Protein AF-A0AAV0AW57-F1 (afdb_monomer)

Sequence (238 aa):
MIKTDATNSTKARRDAIANVDVKVASGDPDYDGMPREKVREDFLRRIQHYESHYKTIDDKQLSYCKFVNVGYEVTINRINNYLSSRVAFYLMNLYVTPRLIFFTRRGLEYAKALPALIANSISDAPLTVWTSTLKRTIQMAGDLPYPKLTWKSLDKLDAGVCDGMTYEEIKEHYPEDYAQRDDDKFNYRYRGGESYRDVVVRLEPVIMELERQENILIVCHQVKEKRKRRSTLRPETV

Solvent-accessible surface area (backbone atoms only — not comparable to full-atom values): 14266 Å² total; per-residue (Å²): 123,78,36,68,71,87,86,42,74,69,57,50,55,53,55,53,54,59,51,45,57,52,43,62,74,68,64,44,77,94,51,65,96,54,58,68,69,60,48,48,53,52,53,52,50,52,50,53,57,49,59,78,72,62,75,80,91,76,64,82,88,48,69,48,76,47,48,32,57,77,55,78,42,71,50,78,34,71,70,84,49,71,67,56,46,52,53,53,53,52,63,76,38,60,59,88,68,92,64,54,78,45,81,42,66,59,40,61,69,42,51,69,49,36,62,60,53,42,60,74,75,39,71,97,64,74,53,39,35,37,22,16,72,49,66,72,32,46,63,43,53,59,85,50,99,52,57,76,48,75,34,71,63,52,43,73,86,42,40,34,82,53,54,94,59,53,73,69,56,39,42,70,77,36,47,66,62,45,49,50,36,71,74,38,54,52,74,36,58,34,63,89,40,39,21,52,54,53,51,54,62,53,30,48,65,54,54,53,48,62,34,65,50,68,33,36,39,39,40,51,72,74,80,84,77,81,70,78,76,77,79,81,75,72,81,82,87,128

Organism: Phakopsora pachyrhizi (NCBI:txid170000)

Radius of gyration: 25.21 Å; Cα contacts (8 Å, |Δi|>4): 238; chains: 1; bounding box: 51×45×71 Å

Structure (mmCIF, N/CA/C/O backbone):
data_AF-A0AAV0AW57-F1
#
_entry.id   AF-A0AAV0AW57-F1
#
loop_
_atom_site.group_PDB
_atom_site.id
_atom_site.type_symbol
_atom_site.label_atom_id
_atom_site.label_alt_id
_atom_site.label_comp_id
_atom_site.label_asym_id
_atom_site.label_entity_id
_atom_site.label_seq_id
_atom_site.pdbx_PDB_ins_code
_atom_site.Cartn_x
_atom_site.Cartn_y
_atom_site.Cartn_z
_atom_site.occupancy
_atom_site.B_iso_or_equiv
_atom_site.auth_seq_id
_atom_site.auth_comp_id
_atom_site.auth_asym_id
_atom_site.auth_atom_id
_atom_site.pdbx_PDB_model_num
ATOM 1 N N . MET A 1 1 ? -13.243 -1.631 13.806 1.00 35.09 1 MET A N 1
ATOM 2 C CA . MET A 1 1 ? -14.197 -1.044 14.773 1.00 35.09 1 MET A CA 1
ATOM 3 C C . MET A 1 1 ? -13.544 -1.111 16.143 1.00 35.09 1 MET A C 1
ATOM 5 O O . MET A 1 1 ? -13.231 -2.205 16.594 1.00 35.09 1 MET A O 1
ATOM 9 N N . ILE A 1 2 ? -13.198 0.041 16.714 1.00 25.42 2 ILE A N 1
ATOM 10 C CA . ILE A 1 2 ? -12.389 0.158 17.933 1.00 25.42 2 ILE A CA 1
ATOM 11 C C . ILE A 1 2 ? -13.253 -0.252 19.131 1.00 25.42 2 ILE A C 1
ATOM 13 O O . ILE A 1 2 ? -14.273 0.380 19.385 1.00 25.42 2 ILE A O 1
ATOM 17 N N . LYS A 1 3 ? -12.865 -1.307 19.852 1.00 39.75 3 LYS A N 1
ATOM 18 C CA . LYS A 1 3 ? -13.356 -1.569 21.209 1.00 39.75 3 LYS A CA 1
ATOM 19 C C . LYS A 1 3 ? -12.336 -1.067 22.211 1.00 39.75 3 LYS A C 1
ATOM 21 O O . LYS A 1 3 ? -11.195 -1.507 22.152 1.00 39.75 3 LYS A O 1
ATOM 26 N N . THR A 1 4 ? -12.765 -0.220 23.131 1.00 32.81 4 THR A N 1
ATOM 27 C CA . THR A 1 4 ? -12.172 -0.095 24.461 1.00 32.81 4 THR A CA 1
ATOM 28 C C . THR A 1 4 ? -13.008 -0.932 25.423 1.00 32.81 4 THR A C 1
ATOM 30 O O . THR A 1 4 ? -14.237 -0.892 25.372 1.00 32.81 4 THR A O 1
ATOM 33 N N . ASP A 1 5 ? -12.358 -1.764 26.238 1.00 33.41 5 ASP A N 1
ATOM 34 C CA . ASP A 1 5 ? -13.043 -2.645 27.185 1.00 33.41 5 ASP A CA 1
ATOM 35 C C . ASP A 1 5 ? -13.887 -1.853 28.192 1.00 33.41 5 ASP A C 1
ATOM 37 O O . ASP A 1 5 ? -13.459 -0.843 28.760 1.00 33.41 5 ASP A O 1
ATOM 41 N N . ALA A 1 6 ? -15.095 -2.358 28.442 1.00 36.47 6 ALA A N 1
ATOM 42 C CA . ALA A 1 6 ? -16.113 -1.773 29.314 1.00 36.47 6 ALA A CA 1
ATOM 43 C C . ALA A 1 6 ? -15.743 -1.760 30.816 1.00 36.47 6 ALA A C 1
ATOM 45 O O . ALA A 1 6 ? -16.565 -1.405 31.656 1.00 36.47 6 ALA A O 1
ATOM 46 N N . THR A 1 7 ? -14.512 -2.115 31.181 1.00 36.09 7 THR A N 1
ATOM 47 C CA . THR A 1 7 ? -14.023 -2.137 32.567 1.00 36.09 7 THR A CA 1
ATOM 48 C C . THR A 1 7 ? -13.415 -0.813 33.033 1.00 36.09 7 THR A C 1
ATOM 50 O O . THR A 1 7 ? -13.066 -0.694 34.204 1.00 36.09 7 THR A O 1
ATOM 53 N N . ASN A 1 8 ? -13.332 0.218 32.179 1.00 36.41 8 ASN A N 1
ATOM 54 C CA . ASN A 1 8 ? -12.830 1.535 32.586 1.00 36.41 8 ASN A CA 1
ATOM 55 C C . ASN A 1 8 ? -13.716 2.678 32.053 1.00 36.41 8 ASN A C 1
ATOM 57 O O . ASN A 1 8 ? -13.376 3.379 31.094 1.00 36.41 8 ASN A O 1
ATOM 61 N N . SER A 1 9 ? -14.884 2.857 32.684 1.00 49.31 9 SER A N 1
ATOM 62 C CA . SER A 1 9 ? -15.976 3.749 32.248 1.00 49.31 9 SER A CA 1
ATOM 63 C C . SER A 1 9 ? -15.573 5.210 32.016 1.00 49.31 9 SER A C 1
ATOM 65 O O . SER A 1 9 ? -16.276 5.943 31.325 1.00 49.31 9 SER A O 1
ATOM 67 N N . THR A 1 10 ? -14.454 5.659 32.583 1.00 43.81 10 THR A N 1
ATOM 68 C CA . THR A 1 10 ? -13.984 7.048 32.474 1.00 43.81 10 THR A CA 1
ATOM 69 C C . THR A 1 10 ? -13.038 7.255 31.288 1.00 43.81 10 THR A C 1
ATOM 71 O O . THR A 1 10 ? -13.046 8.325 30.681 1.00 43.81 10 THR A O 1
ATOM 74 N N . LYS A 1 11 ? -12.264 6.228 30.905 1.00 43.81 11 LYS A N 1
ATOM 75 C CA . LYS A 1 11 ? -11.352 6.270 29.748 1.00 43.81 11 LYS A CA 1
ATOM 76 C C . LYS A 1 11 ? -12.121 6.100 28.435 1.00 43.81 11 LYS A C 1
ATOM 78 O O . LYS A 1 11 ? -11.994 6.937 27.551 1.00 43.81 11 LYS A O 1
ATOM 83 N N . ALA A 1 12 ? -13.027 5.122 28.374 1.00 51.88 12 ALA A N 1
ATOM 84 C CA . ALA A 1 12 ? -13.870 4.884 27.200 1.00 51.88 12 ALA A CA 1
ATOM 85 C C . ALA A 1 12 ? -14.758 6.095 26.845 1.00 51.88 12 ALA A C 1
ATOM 87 O O . ALA A 1 12 ? -14.899 6.445 25.676 1.00 51.88 12 ALA A O 1
ATOM 88 N N . ARG A 1 13 ? -15.297 6.800 27.855 1.00 49.12 13 ARG A N 1
ATOM 89 C CA . ARG A 1 13 ? -16.060 8.045 27.647 1.00 49.12 13 ARG A CA 1
ATOM 90 C C . ARG A 1 13 ? -15.195 9.201 27.142 1.00 49.12 13 ARG A C 1
ATOM 92 O O . ARG A 1 13 ? -15.679 9.994 26.344 1.00 49.12 13 ARG A O 1
ATOM 99 N N . ARG A 1 14 ? -13.937 9.304 27.585 1.00 48.66 14 ARG A N 1
ATOM 100 C CA . ARG A 1 14 ? -12.977 10.301 27.081 1.00 48.66 14 ARG A CA 1
ATOM 101 C C . ARG A 1 14 ? -12.614 10.041 25.617 1.00 48.66 14 ARG A C 1
ATOM 103 O O . ARG A 1 14 ? -12.651 10.972 24.820 1.00 48.66 14 ARG A O 1
ATOM 110 N N . ASP A 1 15 ? -12.364 8.785 25.261 1.00 57.81 15 ASP A N 1
ATOM 111 C CA . ASP A 1 15 ? -12.012 8.384 23.893 1.00 57.81 15 ASP A CA 1
ATOM 112 C C . ASP A 1 15 ? -13.202 8.543 22.925 1.00 57.81 15 ASP A C 1
ATOM 114 O O . ASP A 1 15 ? -13.032 8.945 21.774 1.00 57.81 15 ASP A O 1
ATOM 118 N N . ALA A 1 16 ? -14.433 8.317 23.399 1.00 59.41 16 ALA A N 1
ATOM 119 C CA . ALA A 1 16 ? -15.645 8.572 22.620 1.00 59.41 16 ALA A CA 1
ATOM 120 C C . ALA A 1 16 ? -15.811 10.056 22.248 1.00 59.41 16 ALA A C 1
ATOM 122 O O . ALA A 1 16 ? -16.281 10.353 21.153 1.00 59.41 16 ALA A O 1
ATOM 123 N N . ILE A 1 17 ? -15.401 10.981 23.124 1.00 60.50 17 ILE A N 1
ATOM 124 C CA . ILE A 1 17 ? -15.468 12.429 22.868 1.00 60.50 17 ILE A CA 1
ATOM 125 C C . ILE A 1 17 ? -14.460 12.835 21.787 1.00 60.50 17 ILE A C 1
ATOM 127 O O . ILE A 1 17 ? -14.823 13.584 20.887 1.00 60.50 17 ILE A O 1
ATOM 131 N N . ALA A 1 18 ? -13.244 12.281 21.809 1.00 64.00 18 ALA A N 1
ATOM 132 C CA . ALA A 1 18 ? -12.248 12.529 20.763 1.00 64.00 18 ALA A CA 1
ATOM 133 C C . ALA A 1 18 ? -12.726 12.062 19.372 1.00 64.00 18 ALA A C 1
ATOM 135 O O . ALA A 1 18 ? -12.423 12.690 18.359 1.00 64.00 18 ALA A O 1
ATOM 136 N N . ASN A 1 19 ? -13.534 10.998 19.314 1.00 67.75 19 ASN A N 1
ATOM 137 C CA . ASN A 1 19 ? -14.112 10.510 18.060 1.00 67.75 19 ASN A CA 1
ATOM 138 C C . ASN A 1 19 ? -15.206 11.428 17.490 1.00 67.75 19 ASN A C 1
ATOM 140 O O . ASN A 1 19 ? -15.413 11.425 16.276 1.00 67.75 19 ASN A O 1
ATOM 144 N N . VAL A 1 20 ? -15.894 12.211 18.329 1.00 73.19 20 VA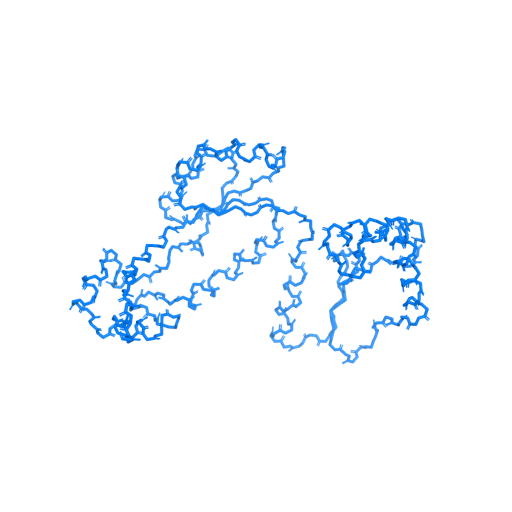L A N 1
ATOM 145 C CA . VAL A 1 20 ? -16.894 13.189 17.865 1.00 73.19 20 VAL A CA 1
ATOM 146 C C . VAL A 1 20 ? -16.221 14.253 17.004 1.00 73.19 20 VAL A C 1
ATOM 148 O O . VAL A 1 20 ? -16.701 14.546 15.911 1.00 73.19 20 VAL A O 1
ATOM 151 N N . ASP A 1 21 ? -15.079 14.777 17.453 1.00 69.12 21 ASP A N 1
ATOM 152 C CA . ASP A 1 21 ? -14.346 15.818 16.730 1.00 69.12 21 ASP A CA 1
ATOM 153 C C . ASP A 1 21 ? -13.839 15.326 15.373 1.00 69.12 21 ASP A C 1
ATOM 155 O O . ASP A 1 21 ? -13.966 16.037 14.376 1.00 69.12 21 ASP A O 1
ATOM 159 N N . VAL A 1 22 ? -13.339 14.087 15.306 1.00 73.44 22 VAL A N 1
ATOM 160 C CA . VAL A 1 22 ? -12.928 13.452 14.041 1.00 73.44 22 VAL A CA 1
ATOM 161 C C . VAL A 1 22 ? -14.109 13.341 13.081 1.00 73.44 22 VAL A C 1
ATOM 163 O O . VAL A 1 22 ? -13.973 13.622 11.893 1.00 73.44 22 VAL A O 1
ATOM 166 N N . LYS A 1 23 ? -15.282 12.959 13.589 1.00 74.00 23 LYS A N 1
ATOM 167 C CA . LYS A 1 23 ? -16.471 12.727 12.769 1.00 74.00 23 LYS A CA 1
ATOM 168 C C . LYS A 1 23 ? -17.064 14.027 12.225 1.00 74.00 23 LYS A C 1
ATOM 170 O O . LYS A 1 23 ? -17.362 14.112 11.036 1.00 74.00 23 LYS A O 1
ATOM 175 N N . VAL A 1 24 ? -17.110 15.074 13.049 1.00 72.25 24 VAL A N 1
ATOM 176 C CA . VAL A 1 24 ? -17.482 16.429 12.611 1.00 72.25 24 VAL A CA 1
ATOM 177 C C . VAL A 1 24 ? -16.476 16.969 11.591 1.00 72.25 24 VAL A C 1
ATOM 179 O O . VAL A 1 24 ? -16.875 17.471 10.545 1.00 72.25 24 VAL A O 1
ATOM 182 N N . ALA A 1 25 ? -15.172 16.825 11.849 1.00 70.38 25 ALA A N 1
ATOM 183 C CA . ALA A 1 25 ? -14.127 17.268 10.923 1.00 70.38 25 ALA A CA 1
ATOM 184 C C . ALA A 1 25 ? -14.128 16.490 9.595 1.00 70.38 25 ALA A C 1
ATOM 186 O O . ALA A 1 25 ? -13.707 17.029 8.575 1.00 70.38 25 ALA A O 1
ATOM 187 N N . SER A 1 26 ? -14.618 15.247 9.593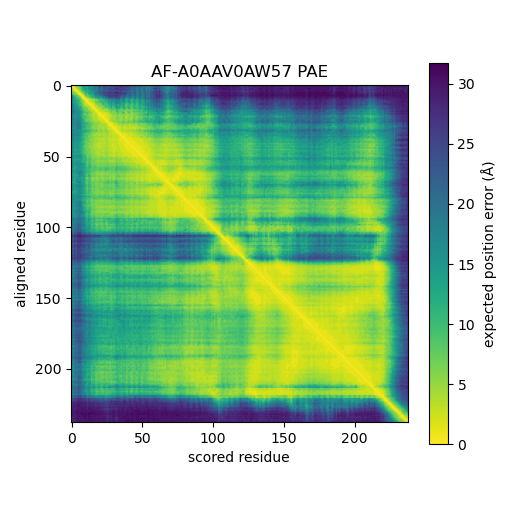 1.00 72.38 26 SER A N 1
ATOM 188 C CA . SER A 1 26 ? -14.738 14.425 8.384 1.00 72.38 26 SER A CA 1
ATOM 189 C C . SER A 1 26 ? -15.875 14.842 7.443 1.00 72.38 26 SER A C 1
ATOM 191 O O . SER A 1 26 ? -15.953 14.310 6.338 1.00 72.38 26 SER A O 1
ATOM 193 N N . GLY A 1 27 ? -16.726 15.794 7.849 1.00 75.69 27 GLY A N 1
ATOM 194 C CA . GLY A 1 27 ? -17.858 16.258 7.043 1.00 75.69 27 GLY A CA 1
ATOM 195 C C . GLY A 1 27 ? -19.010 15.253 6.985 1.00 75.69 27 GLY A C 1
ATOM 196 O O . GLY A 1 27 ? -19.616 15.086 5.930 1.00 75.69 27 GLY A O 1
ATOM 197 N N . ASP A 1 28 ? -19.276 14.551 8.091 1.00 81.44 28 ASP A N 1
ATOM 198 C CA . ASP A 1 28 ? -20.367 13.574 8.183 1.00 81.44 28 ASP A CA 1
ATOM 199 C C . ASP A 1 28 ? -21.731 14.239 7.873 1.00 81.44 28 ASP A C 1
ATOM 201 O O . ASP A 1 28 ? -22.117 15.175 8.587 1.00 81.44 28 ASP A O 1
ATOM 205 N N . PRO A 1 29 ? -22.471 13.772 6.844 1.00 86.00 29 PRO A N 1
ATOM 206 C CA . PRO A 1 29 ? -23.765 14.340 6.465 1.00 86.00 29 PRO A CA 1
ATOM 207 C C . PRO A 1 29 ? -24.809 14.331 7.588 1.00 86.00 29 PRO A C 1
ATOM 209 O O . PRO A 1 29 ? -25.685 15.192 7.600 1.00 86.00 29 PRO A O 1
ATOM 212 N N . ASP A 1 30 ? -24.716 13.398 8.544 1.00 84.25 30 ASP A N 1
ATOM 213 C CA . ASP A 1 30 ? -25.656 13.297 9.670 1.00 84.25 30 ASP A CA 1
ATOM 214 C C . ASP A 1 30 ? -25.603 14.521 10.605 1.00 84.25 30 ASP A C 1
ATOM 216 O O . ASP A 1 30 ? -26.542 14.759 11.369 1.00 84.25 30 ASP A O 1
ATOM 220 N N . TYR A 1 31 ? -24.504 15.281 10.566 1.00 84.06 31 TYR A N 1
ATOM 221 C CA . TYR A 1 31 ? -24.215 16.378 11.491 1.00 84.06 31 TYR A CA 1
ATOM 222 C C . TYR A 1 31 ? -24.043 17.736 10.802 1.00 84.06 31 TYR A C 1
ATOM 224 O O . TYR A 1 31 ? -23.621 18.700 11.450 1.00 84.06 31 TYR A O 1
ATOM 232 N N . ASP A 1 32 ? -24.385 17.839 9.515 1.00 83.44 32 ASP A N 1
ATOM 233 C CA . ASP A 1 32 ? -24.259 19.086 8.764 1.00 83.44 32 ASP A CA 1
ATOM 234 C C . ASP A 1 32 ? -25.113 20.210 9.379 1.00 83.44 32 ASP A C 1
ATOM 236 O O . ASP A 1 32 ? -26.263 20.017 9.784 1.00 83.44 32 ASP A O 1
ATOM 240 N N . GLY A 1 33 ? -24.517 21.394 9.524 1.00 82.62 33 GLY A N 1
ATOM 241 C CA . GLY A 1 33 ? -25.146 22.557 10.160 1.00 82.62 33 GLY A CA 1
ATOM 242 C C . GLY A 1 33 ? -25.485 22.417 11.655 1.00 82.62 33 GLY A C 1
ATOM 243 O O . GLY A 1 33 ? -26.024 23.363 12.238 1.00 82.62 33 GLY A O 1
ATOM 244 N N . MET A 1 34 ? -25.182 21.290 12.314 1.00 85.62 34 MET A N 1
ATOM 245 C CA . MET A 1 34 ? -25.457 21.122 13.743 1.00 85.62 34 MET A CA 1
ATOM 246 C C . MET A 1 34 ? -24.368 21.756 14.628 1.00 85.62 34 MET A C 1
ATOM 248 O O . MET A 1 34 ? -23.173 21.567 14.393 1.00 85.62 34 MET A O 1
ATOM 252 N N . PRO A 1 35 ? -24.745 22.455 15.719 1.00 85.00 35 PRO A N 1
ATOM 253 C CA . PRO A 1 35 ? -23.784 22.920 16.716 1.00 85.00 35 PRO A CA 1
ATOM 254 C C . PRO A 1 35 ? -23.053 21.750 17.389 1.00 85.00 35 PRO A C 1
ATOM 256 O O . PRO A 1 35 ? -23.686 20.762 17.767 1.00 85.00 35 PRO A O 1
ATOM 259 N N . ARG A 1 36 ? -21.742 21.901 17.624 1.00 79.88 36 ARG A N 1
ATOM 260 C CA . ARG A 1 36 ? -20.864 20.858 18.199 1.00 79.88 36 ARG A CA 1
ATOM 261 C C . ARG A 1 36 ? -21.416 20.185 19.458 1.00 79.88 36 ARG A C 1
ATOM 263 O O . ARG A 1 36 ? -21.355 18.964 19.568 1.00 79.88 36 ARG A O 1
ATOM 270 N N . GLU A 1 37 ? -21.993 20.957 20.376 1.00 81.62 37 GLU A N 1
ATOM 271 C CA . GLU A 1 37 ? -22.556 20.410 21.619 1.00 81.62 37 GLU A CA 1
ATOM 272 C C . GLU A 1 37 ? -23.704 19.426 21.355 1.00 81.62 37 GLU A C 1
ATOM 274 O O . GLU A 1 37 ? -23.744 18.342 21.936 1.00 81.62 37 GLU A O 1
ATOM 279 N N . LYS A 1 38 ? -24.590 19.742 20.401 1.00 84.94 38 LYS A N 1
ATOM 280 C CA . LYS A 1 38 ? -25.706 18.859 20.032 1.00 84.94 38 LYS A CA 1
ATOM 281 C C . LYS A 1 38 ? -25.233 17.602 19.311 1.00 84.94 38 LYS A C 1
ATOM 283 O O . LYS A 1 38 ? -25.789 16.532 19.545 1.00 84.94 38 LYS A O 1
ATOM 288 N N . VAL A 1 39 ? -24.194 17.717 18.479 1.00 84.94 39 VAL A N 1
ATOM 289 C CA . VAL A 1 39 ? -23.577 16.556 17.817 1.00 84.94 39 VAL A CA 1
ATOM 290 C C . VAL A 1 39 ? -23.023 15.590 18.856 1.00 84.94 39 VAL A C 1
ATOM 292 O O . VAL A 1 39 ? -23.285 14.393 18.795 1.00 84.94 39 VAL A O 1
ATOM 295 N N . ARG A 1 40 ? -22.304 16.108 19.856 1.00 82.50 40 ARG A N 1
ATOM 296 C CA . ARG A 1 40 ? -21.745 15.296 20.938 1.00 82.50 40 ARG A CA 1
ATOM 297 C C . ARG A 1 40 ? -22.830 14.574 21.736 1.00 82.50 40 ARG A C 1
ATOM 299 O O . ARG A 1 40 ? -22.682 13.385 22.018 1.00 82.50 40 ARG A O 1
ATOM 306 N N . GLU A 1 41 ? -23.906 15.268 22.093 1.00 84.44 41 GLU A N 1
ATOM 307 C CA . GLU A 1 41 ? -25.034 14.670 22.813 1.00 84.44 41 GLU A CA 1
ATOM 308 C C . GLU A 1 41 ? -25.730 13.572 22.002 1.00 84.44 41 GLU A C 1
ATOM 310 O O . GLU A 1 41 ? -25.991 12.493 22.538 1.00 84.44 41 GLU A O 1
ATOM 315 N N . ASP A 1 42 ? -26.009 13.819 20.719 1.00 87.56 42 ASP A N 1
ATOM 316 C CA . ASP A 1 42 ? -26.612 12.820 19.832 1.00 87.56 42 ASP A CA 1
ATOM 317 C C . ASP A 1 42 ? -25.693 11.607 19.651 1.00 87.56 42 ASP A C 1
ATOM 319 O O . ASP A 1 42 ? -26.128 10.463 19.796 1.00 87.56 42 ASP A O 1
ATOM 323 N N . PHE A 1 43 ? -24.397 11.841 19.435 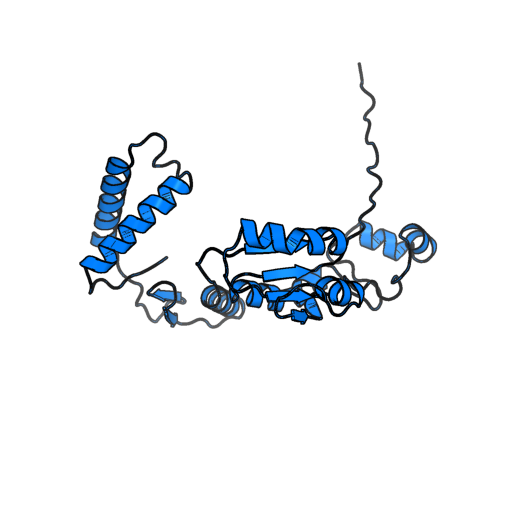1.00 85.25 43 PHE A N 1
ATOM 324 C CA . PHE A 1 43 ? -23.411 10.782 19.247 1.00 85.25 43 PHE A CA 1
ATOM 325 C C . PHE A 1 43 ? -23.312 9.863 20.470 1.00 85.25 43 PHE A C 1
ATOM 327 O O . PHE A 1 43 ? -23.371 8.639 20.341 1.00 85.25 43 PHE A O 1
ATOM 334 N N . LEU A 1 44 ? -23.229 10.439 21.674 1.00 84.31 44 LEU A N 1
ATOM 335 C CA . LEU A 1 44 ? -23.205 9.674 22.923 1.00 84.31 44 LEU A CA 1
ATOM 336 C C . LEU A 1 44 ? -24.514 8.909 23.149 1.00 84.31 44 LEU A C 1
ATOM 338 O O . LEU A 1 44 ? -24.482 7.760 23.593 1.00 84.31 44 LEU A O 1
ATOM 342 N N . ARG A 1 45 ? -25.660 9.508 22.804 1.00 87.50 45 ARG A N 1
ATOM 343 C CA . ARG A 1 45 ? -26.971 8.852 22.888 1.00 87.50 45 ARG A CA 1
ATOM 344 C C . ARG A 1 45 ? -27.060 7.647 21.951 1.00 87.50 45 ARG A C 1
ATOM 346 O O . ARG A 1 45 ? -27.528 6.591 22.370 1.00 87.50 45 ARG A O 1
ATOM 353 N N . ARG A 1 46 ? -26.575 7.774 20.710 1.00 87.62 46 ARG A N 1
ATOM 354 C CA . ARG A 1 46 ? -26.510 6.663 19.747 1.00 87.62 46 ARG A CA 1
ATOM 355 C C . ARG A 1 46 ? -25.616 5.539 20.265 1.00 87.62 46 ARG A C 1
ATOM 357 O O . ARG A 1 46 ? -26.025 4.384 20.204 1.00 87.62 46 ARG A O 1
ATOM 364 N N . ILE A 1 47 ? -24.443 5.856 20.823 1.00 85.56 47 ILE A N 1
ATOM 365 C CA . ILE A 1 47 ? -23.557 4.845 21.427 1.00 85.56 47 ILE A CA 1
ATOM 366 C C . ILE A 1 47 ? -24.296 4.065 22.518 1.00 85.56 47 ILE A C 1
ATOM 368 O O . ILE A 1 47 ? -24.354 2.842 22.438 1.00 85.56 47 ILE A O 1
ATOM 372 N N . GLN A 1 48 ? -24.927 4.754 23.474 1.00 86.44 48 GLN A N 1
ATOM 373 C CA . GLN A 1 48 ? -25.683 4.106 24.556 1.00 86.44 48 GLN A CA 1
ATOM 374 C C . GLN A 1 48 ? -26.822 3.224 24.030 1.00 86.44 48 GLN A C 1
ATOM 376 O O . GLN A 1 48 ? -27.056 2.123 24.532 1.00 86.44 48 GLN A O 1
ATOM 381 N N . HIS A 1 49 ? -27.521 3.686 22.990 1.00 88.44 49 HIS A N 1
ATOM 382 C CA . HIS A 1 49 ? -28.570 2.907 22.343 1.00 88.44 49 HIS A CA 1
ATOM 383 C C . HIS A 1 49 ? -28.026 1.585 21.782 1.00 88.44 49 HIS A C 1
ATOM 385 O O . HIS A 1 49 ? -28.581 0.524 22.078 1.00 88.44 49 HIS A O 1
ATOM 391 N N . TYR A 1 50 ? -26.912 1.617 21.044 1.00 85.62 50 TYR A N 1
ATOM 392 C CA . TYR A 1 50 ? -26.294 0.398 20.517 1.00 85.62 50 TYR A CA 1
ATOM 393 C C . TYR A 1 50 ? -25.698 -0.481 21.623 1.00 85.62 50 TYR A C 1
ATOM 395 O O . TYR A 1 50 ? -25.853 -1.697 21.555 1.00 85.62 50 TYR A O 1
ATOM 403 N N . GLU A 1 51 ? -25.087 0.099 22.661 1.00 87.06 51 GLU A N 1
ATOM 404 C CA . GLU A 1 51 ? -24.539 -0.642 23.809 1.00 87.06 51 GLU A CA 1
ATOM 405 C C . GLU A 1 51 ? -25.594 -1.525 24.484 1.00 87.06 51 GLU A C 1
ATOM 407 O O . GLU A 1 51 ? -25.300 -2.671 24.815 1.00 87.06 51 GLU A O 1
ATOM 412 N N . SER A 1 52 ? -26.834 -1.042 24.617 1.00 87.25 52 SER A N 1
ATOM 413 C CA . SER A 1 52 ? -27.919 -1.803 25.258 1.00 87.25 52 SER A CA 1
ATOM 414 C C . SER A 1 52 ? -28.304 -3.104 24.534 1.00 87.25 52 SER A C 1
ATOM 416 O O . SER A 1 52 ? -28.813 -4.029 25.164 1.00 87.25 52 SER A O 1
ATOM 418 N N . HIS A 1 53 ? -28.023 -3.206 23.231 1.00 90.12 53 HIS A N 1
ATOM 419 C CA . HIS A 1 53 ? -28.343 -4.379 22.406 1.00 90.12 53 HIS A CA 1
ATOM 420 C C . HIS A 1 53 ? -27.098 -5.125 21.909 1.00 90.12 53 HIS A C 1
ATOM 422 O O . HIS A 1 53 ? -27.209 -6.207 21.325 1.00 90.12 53 HIS A O 1
ATOM 428 N N . TYR A 1 54 ? -25.908 -4.557 22.103 1.00 87.31 54 TYR A N 1
ATOM 429 C CA . TYR A 1 54 ? -24.682 -5.074 21.522 1.00 87.31 54 TYR A CA 1
ATOM 430 C C . TYR A 1 54 ? -24.242 -6.376 22.201 1.00 87.31 54 TYR A C 1
ATOM 432 O O . TYR A 1 54 ? -23.918 -6.410 23.387 1.00 87.31 54 TYR A O 1
ATOM 440 N N . LYS A 1 55 ? -24.149 -7.453 21.416 1.00 89.25 55 LYS A N 1
ATOM 441 C CA . LYS A 1 55 ? -23.553 -8.727 21.835 1.00 89.25 55 LYS A CA 1
ATOM 442 C C . LYS A 1 55 ? -22.234 -8.929 21.104 1.00 89.25 55 LYS A C 1
ATOM 444 O O . LYS A 1 55 ? -22.171 -8.840 19.879 1.00 89.25 55 LYS A O 1
ATOM 449 N N . THR A 1 56 ? -21.160 -9.163 21.857 1.00 89.50 56 THR A N 1
ATOM 450 C CA . THR A 1 56 ? -19.855 -9.452 21.252 1.00 89.50 56 THR A CA 1
ATOM 451 C C . THR A 1 56 ? -19.874 -10.814 20.578 1.00 89.50 56 THR A C 1
ATOM 453 O O . THR A 1 56 ? -20.474 -11.745 21.095 1.00 89.50 56 THR A O 1
ATOM 456 N N . ILE A 1 57 ? -19.154 -10.938 19.465 1.00 90.81 57 ILE A N 1
ATOM 457 C CA . ILE A 1 57 ? -18.874 -12.246 18.880 1.00 90.81 57 ILE A CA 1
ATOM 458 C C . ILE A 1 57 ? -18.016 -13.079 19.844 1.00 90.81 57 ILE A C 1
ATOM 460 O O . ILE A 1 57 ? -16.990 -12.596 20.340 1.00 90.81 57 ILE A O 1
ATOM 464 N N . ASP A 1 58 ? -18.471 -14.297 20.118 1.00 88.25 58 ASP A N 1
ATOM 465 C CA . ASP A 1 58 ? -17.820 -15.320 20.945 1.00 88.25 58 ASP A CA 1
ATOM 466 C C . ASP A 1 58 ? -18.030 -16.754 20.404 1.00 88.25 58 ASP A C 1
ATOM 468 O O . ASP A 1 58 ? -17.459 -17.711 20.934 1.00 88.25 58 ASP A O 1
ATOM 472 N N . ASP A 1 59 ? -18.803 -16.906 19.322 1.00 92.25 59 ASP A N 1
ATOM 473 C CA . ASP A 1 59 ? -19.098 -18.198 18.708 1.00 92.25 59 ASP A CA 1
ATOM 474 C C . ASP A 1 59 ? -17.854 -18.801 18.040 1.00 92.25 59 ASP A C 1
ATOM 476 O O . ASP A 1 59 ? -17.383 -18.358 16.987 1.00 92.25 59 ASP A O 1
ATOM 480 N N . LYS A 1 60 ? -17.359 -19.886 18.641 1.00 91.50 60 LYS A N 1
ATOM 481 C CA . LYS A 1 60 ? -16.183 -20.627 18.176 1.00 91.50 60 LYS A CA 1
ATOM 482 C C . LYS A 1 60 ? -16.379 -21.286 16.812 1.00 91.50 60 LYS A C 1
ATOM 484 O O . LYS A 1 60 ? -15.382 -21.682 16.216 1.00 91.50 60 LYS A O 1
ATOM 489 N N . GLN A 1 61 ? -17.602 -21.427 16.306 1.00 94.44 61 GLN A N 1
ATOM 490 C CA . GLN A 1 61 ? -17.880 -22.010 14.991 1.00 94.44 61 GLN A CA 1
ATOM 491 C C . GLN A 1 61 ? -17.720 -21.006 13.844 1.00 94.44 61 GLN A C 1
ATOM 493 O O . GLN A 1 61 ? -17.497 -21.425 12.708 1.00 94.44 61 GLN A O 1
ATOM 498 N N . LEU A 1 62 ? -17.770 -19.701 14.125 1.00 93.81 62 LEU A N 1
ATOM 499 C CA . LEU A 1 62 ? -17.681 -18.651 13.110 1.00 93.81 62 LEU A CA 1
ATOM 500 C C . LEU A 1 62 ? -16.233 -18.291 12.763 1.00 93.81 62 LEU A C 1
ATOM 502 O O . LEU A 1 62 ? -15.361 -18.265 13.627 1.00 93.81 62 LEU A O 1
ATOM 506 N N . SER A 1 63 ? -15.978 -17.929 11.508 1.00 93.62 63 SER A N 1
ATOM 507 C CA . SER A 1 63 ? -14.695 -17.353 11.091 1.00 93.62 63 SER A CA 1
ATOM 508 C C . SER A 1 63 ? -14.695 -15.844 11.329 1.00 93.62 63 SER A C 1
ATOM 510 O O . SER A 1 63 ? -15.476 -15.125 10.707 1.00 93.62 63 SER A O 1
ATOM 512 N N . TYR A 1 64 ? -13.828 -15.345 12.212 1.00 93.44 64 TYR A N 1
ATOM 513 C CA . TYR A 1 64 ? -13.748 -13.912 12.503 1.00 93.44 64 TYR A CA 1
ATOM 514 C C . TYR A 1 64 ? -12.353 -13.458 12.942 1.00 93.44 64 TYR A C 1
ATOM 516 O O . TYR A 1 64 ? -11.530 -14.241 13.419 1.00 93.44 64 TYR A O 1
ATOM 524 N N . CYS A 1 65 ? -12.119 -12.152 12.809 1.00 91.56 65 CYS A N 1
ATOM 525 C CA . CYS A 1 65 ? -10.977 -11.451 13.378 1.00 91.56 65 CYS A CA 1
ATOM 526 C C . CYS A 1 65 ? -11.497 -10.295 14.243 1.00 91.56 65 CYS A C 1
ATOM 528 O O . CYS A 1 65 ? -12.246 -9.441 13.762 1.00 91.56 65 CYS A O 1
ATOM 530 N N . LYS A 1 66 ? -11.155 -10.294 15.532 1.00 90.69 66 LYS A N 1
ATOM 531 C CA . LYS A 1 66 ? -11.616 -9.312 16.518 1.00 90.69 66 LYS A CA 1
ATOM 532 C C . LYS A 1 66 ? -10.434 -8.468 16.971 1.00 90.69 66 LYS A C 1
ATOM 534 O O . LYS A 1 66 ? -9.504 -8.991 17.569 1.00 90.69 66 LYS A O 1
ATOM 539 N N . PHE A 1 67 ? -10.524 -7.165 16.732 1.00 88.25 67 PHE A N 1
ATOM 540 C CA . PHE A 1 67 ? -9.539 -6.178 17.165 1.00 88.25 67 PHE A CA 1
ATOM 541 C C . PHE A 1 67 ? -10.031 -5.492 18.436 1.00 88.25 67 PHE A C 1
ATOM 543 O O . PHE A 1 67 ? -11.137 -4.945 18.466 1.00 88.25 67 PHE A O 1
ATOM 550 N N . VAL A 1 68 ? -9.208 -5.505 19.475 1.00 85.38 68 VAL A N 1
ATOM 551 C CA . VAL A 1 68 ? -9.463 -4.856 20.760 1.00 85.38 68 VAL A CA 1
ATOM 552 C C . VAL A 1 68 ? -8.384 -3.800 20.981 1.00 85.38 68 VAL A C 1
ATOM 554 O O . VAL A 1 68 ? -7.220 -3.997 20.634 1.00 85.38 68 VAL A O 1
ATOM 557 N N . ASN A 1 69 ? -8.795 -2.640 21.495 1.00 80.06 69 ASN A N 1
ATOM 558 C CA . ASN A 1 69 ? -7.953 -1.475 21.755 1.00 80.06 69 ASN A CA 1
ATOM 559 C C . ASN A 1 69 ? -7.094 -1.093 20.538 1.00 80.06 69 ASN A C 1
ATOM 561 O O . ASN A 1 69 ? -5.876 -0.997 20.630 1.00 80.06 69 ASN A O 1
ATOM 565 N N . VAL A 1 70 ? -7.744 -0.912 19.380 1.00 77.50 70 VAL A N 1
ATOM 566 C CA . VAL A 1 70 ? -7.080 -0.493 18.127 1.00 77.50 70 VAL A CA 1
ATOM 567 C C . VAL A 1 70 ? -5.968 -1.467 17.685 1.00 77.50 70 VAL A C 1
ATOM 569 O O . VAL A 1 70 ? -4.979 -1.074 17.084 1.00 77.50 70 VAL A O 1
ATOM 572 N N . GLY A 1 71 ? -6.133 -2.760 17.979 1.00 75.12 71 GLY A N 1
ATOM 573 C CA . GLY A 1 71 ? -5.192 -3.803 17.560 1.00 75.12 71 GLY A CA 1
ATOM 574 C C . GLY A 1 71 ? -4.121 -4.164 18.587 1.00 75.12 71 GLY A C 1
ATOM 575 O O . GLY A 1 71 ? -3.288 -5.012 18.285 1.00 75.12 71 GLY A O 1
ATOM 576 N N . TYR A 1 72 ? -4.169 -3.604 19.804 1.00 79.88 72 TYR A N 1
ATOM 577 C CA . TYR A 1 72 ? -3.340 -4.070 20.926 1.00 79.88 72 TYR A CA 1
ATOM 578 C C . TYR A 1 72 ? -3.545 -5.562 21.211 1.00 79.88 72 TYR A C 1
ATOM 580 O O . TYR A 1 72 ? -2.596 -6.295 21.472 1.00 79.88 72 TYR A O 1
ATOM 588 N N . GLU A 1 73 ? -4.794 -6.016 21.130 1.00 85.31 73 GLU A N 1
ATOM 589 C CA . GLU A 1 73 ? -5.134 -7.430 21.183 1.00 85.31 73 GLU A CA 1
ATOM 590 C C . GLU A 1 73 ? -5.946 -7.796 19.940 1.00 85.31 73 GLU A C 1
ATOM 592 O O . GLU A 1 73 ? -6.898 -7.105 19.560 1.00 85.31 73 GLU A O 1
ATOM 597 N N . VAL A 1 74 ? -5.561 -8.900 19.299 1.00 87.31 74 VAL A N 1
ATOM 598 C CA . VAL A 1 74 ? -6.245 -9.439 18.125 1.00 87.31 74 VAL A CA 1
ATOM 599 C C . VAL A 1 74 ? -6.590 -10.901 18.378 1.00 87.31 74 VAL A C 1
ATOM 601 O O . VAL A 1 74 ? -5.709 -11.735 18.571 1.00 87.31 74 VAL A O 1
ATOM 604 N N . THR A 1 75 ? -7.882 -11.227 18.349 1.00 90.88 75 THR A N 1
ATOM 605 C CA . THR A 1 75 ? -8.366 -12.611 18.395 1.00 90.88 75 THR A CA 1
ATOM 606 C C . THR A 1 75 ? -8.694 -13.079 16.983 1.00 90.88 75 THR A C 1
ATOM 608 O O . THR A 1 75 ? -9.548 -12.490 16.317 1.00 90.88 75 THR A O 1
ATOM 611 N N . ILE A 1 76 ? -8.066 -14.168 16.542 1.00 93.12 76 ILE A N 1
ATOM 612 C CA . ILE A 1 76 ? -8.357 -14.816 15.259 1.00 93.12 76 ILE A CA 1
ATOM 613 C C . ILE A 1 76 ? -9.053 -16.146 15.531 1.00 93.12 76 ILE A C 1
ATOM 615 O O . ILE A 1 76 ? -8.515 -16.986 16.249 1.00 93.12 76 ILE A O 1
ATOM 619 N N . ASN A 1 77 ? -10.228 -16.356 14.936 1.00 94.81 77 ASN A N 1
ATOM 620 C CA . ASN A 1 77 ? -10.962 -17.612 15.041 1.00 94.81 77 ASN A CA 1
ATOM 621 C C . ASN A 1 77 ? -11.274 -18.183 13.653 1.00 94.81 77 ASN A C 1
ATOM 623 O O . ASN A 1 77 ? -11.802 -17.484 12.790 1.00 94.81 77 ASN A O 1
ATOM 627 N N . ARG A 1 78 ? -10.953 -19.468 13.451 1.00 93.19 78 ARG A N 1
ATOM 628 C CA . ARG A 1 78 ? -11.299 -20.278 12.263 1.00 93.19 78 ARG A CA 1
ATOM 629 C C . ARG A 1 78 ? -11.021 -19.625 10.904 1.00 93.19 78 ARG A C 1
ATOM 631 O O . ARG A 1 78 ? -11.806 -19.756 9.967 1.00 93.19 78 ARG A O 1
ATOM 638 N N . ILE A 1 79 ? -9.874 -18.969 10.773 1.00 92.50 79 ILE A N 1
ATOM 639 C CA . ILE A 1 79 ? -9.347 -18.508 9.484 1.00 92.50 79 ILE A CA 1
ATOM 640 C C . ILE A 1 79 ? -8.564 -19.662 8.848 1.00 92.50 79 ILE A C 1
ATOM 642 O O . ILE A 1 79 ? -7.467 -19.986 9.290 1.00 92.50 79 ILE A O 1
ATOM 646 N N . ASN A 1 80 ? -9.156 -20.321 7.850 1.00 92.00 80 ASN A N 1
ATOM 647 C CA . ASN A 1 80 ? -8.646 -21.574 7.273 1.00 92.00 80 ASN A CA 1
ATOM 648 C C . ASN A 1 80 ? -8.372 -21.513 5.762 1.00 92.00 80 ASN A C 1
ATOM 650 O O . ASN A 1 80 ? -7.996 -22.522 5.173 1.00 92.00 80 ASN A O 1
ATOM 654 N N . ASN A 1 81 ? -8.566 -20.358 5.126 1.00 92.19 81 ASN A N 1
ATOM 655 C CA . ASN A 1 81 ? -8.301 -20.183 3.702 1.00 92.19 81 ASN A CA 1
ATOM 656 C C . ASN A 1 81 ? -7.329 -19.025 3.462 1.00 92.19 81 ASN A C 1
ATOM 658 O O . ASN A 1 81 ? -7.151 -18.148 4.308 1.00 92.19 81 ASN A O 1
ATOM 662 N N . TYR A 1 82 ? -6.706 -19.036 2.285 1.00 91.31 82 TYR A N 1
ATOM 663 C CA . TYR A 1 82 ? -5.687 -18.059 1.912 1.00 91.31 82 TYR A CA 1
ATOM 664 C C . TYR A 1 82 ? -6.209 -16.617 1.950 1.00 91.31 82 TYR A C 1
ATOM 666 O O . TYR A 1 82 ? -5.568 -15.740 2.513 1.00 91.31 82 TYR A O 1
ATOM 674 N N . LEU A 1 83 ? -7.394 -16.351 1.395 1.00 91.00 83 LEU A N 1
ATOM 675 C CA . LEU A 1 83 ? -7.905 -14.982 1.318 1.00 91.00 83 LEU A CA 1
ATOM 676 C C . LEU A 1 83 ? -8.154 -14.388 2.711 1.00 91.00 83 LEU A C 1
ATOM 678 O O . LEU A 1 83 ? -7.706 -13.284 3.008 1.00 91.00 83 LEU A O 1
ATOM 682 N N . SER A 1 84 ? -8.828 -15.134 3.585 1.00 91.94 84 SER A N 1
ATOM 683 C CA . SER A 1 84 ? -9.108 -14.689 4.953 1.00 91.94 84 SER A CA 1
ATOM 684 C C . SER A 1 84 ? -7.835 -14.519 5.786 1.00 91.94 84 SER A C 1
ATOM 686 O O . SER A 1 84 ? -7.771 -13.591 6.592 1.00 91.94 84 SER A O 1
ATOM 688 N N . SER A 1 85 ? -6.794 -15.331 5.556 1.00 92.00 85 SER A N 1
ATOM 689 C CA . SER A 1 85 ? -5.501 -15.145 6.224 1.00 92.00 85 SER A CA 1
ATOM 690 C C . SER A 1 85 ? -4.769 -13.894 5.735 1.00 92.00 85 SER A C 1
ATOM 692 O O . SER A 1 85 ? -4.231 -13.161 6.563 1.00 92.00 85 SER A O 1
ATOM 694 N N . ARG A 1 86 ? -4.821 -13.574 4.432 1.00 91.75 86 ARG A N 1
ATOM 695 C CA . ARG A 1 86 ? -4.288 -12.309 3.888 1.00 91.75 86 ARG A CA 1
ATOM 696 C C . ARG A 1 86 ? -5.031 -11.092 4.431 1.00 91.75 86 ARG A C 1
ATOM 698 O O . ARG A 1 86 ? -4.384 -10.119 4.801 1.00 91.75 86 ARG A O 1
ATOM 705 N N . VAL A 1 87 ? -6.361 -11.154 4.533 1.00 90.19 87 VAL A N 1
ATOM 706 C CA . VAL A 1 87 ? -7.170 -10.072 5.122 1.00 90.19 87 VAL A CA 1
ATOM 707 C C . VAL A 1 87 ? -6.811 -9.863 6.592 1.00 90.19 87 VAL A C 1
ATOM 709 O O . VAL A 1 87 ? -6.564 -8.731 6.999 1.00 90.19 87 VAL A O 1
ATOM 712 N N . ALA A 1 88 ? -6.734 -10.932 7.389 1.00 89.69 88 ALA A N 1
ATOM 713 C CA . ALA A 1 88 ? -6.353 -10.820 8.796 1.00 89.69 88 ALA A CA 1
ATOM 714 C C . ALA A 1 88 ? -4.933 -10.268 8.958 1.00 89.69 88 ALA A C 1
ATOM 716 O O . ALA A 1 88 ? -4.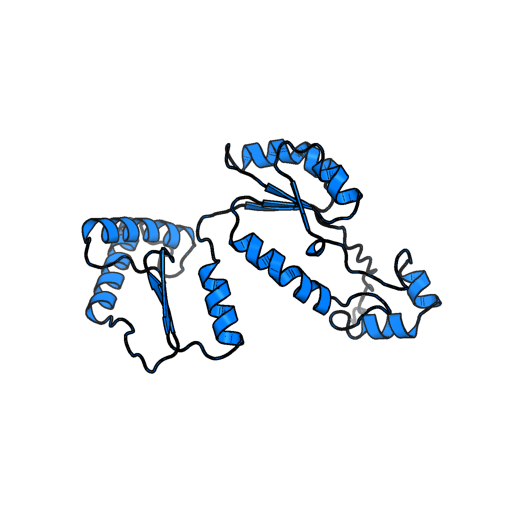731 -9.345 9.743 1.00 89.69 88 ALA A O 1
ATOM 717 N N . PHE A 1 89 ? -3.980 -10.772 8.168 1.00 88.50 89 PHE A N 1
ATOM 718 C CA . PHE A 1 89 ? -2.615 -10.261 8.144 1.00 88.50 89 PHE A CA 1
ATOM 719 C C . PHE A 1 89 ? -2.584 -8.769 7.800 1.00 88.50 89 PHE A C 1
ATOM 721 O O . PHE A 1 89 ? -1.959 -8.004 8.523 1.00 88.50 89 PHE A O 1
ATOM 728 N N . TYR A 1 90 ? -3.295 -8.326 6.761 1.00 88.31 90 TYR A N 1
ATOM 729 C CA . TYR A 1 90 ? -3.355 -6.909 6.400 1.00 88.31 90 TYR A CA 1
ATOM 730 C C . TYR A 1 90 ? -3.880 -6.045 7.549 1.00 88.31 90 TYR A C 1
ATOM 732 O O . TYR A 1 90 ? -3.220 -5.092 7.952 1.00 88.31 90 TYR A O 1
ATOM 740 N N . LEU A 1 91 ? -5.021 -6.423 8.133 1.00 86.94 91 LEU A N 1
ATOM 741 C CA . LEU A 1 91 ? -5.648 -5.673 9.222 1.00 86.94 91 LEU A CA 1
ATOM 742 C C . LEU A 1 91 ? -4.759 -5.582 10.474 1.00 86.94 91 LEU A C 1
ATOM 744 O O . LEU A 1 91 ? -4.776 -4.560 11.151 1.00 86.94 91 LEU A O 1
ATOM 748 N N . MET A 1 92 ? -3.967 -6.617 10.771 1.00 84.94 92 MET A N 1
ATOM 749 C CA . MET A 1 92 ? -2.991 -6.607 11.873 1.00 84.94 92 MET A CA 1
ATOM 750 C C . MET A 1 92 ? -1.821 -5.644 11.653 1.00 84.94 92 MET A C 1
ATOM 752 O O . MET A 1 92 ? -1.153 -5.275 12.613 1.00 84.94 92 MET A O 1
ATOM 756 N N . ASN A 1 93 ? -1.552 -5.267 10.405 1.00 83.56 93 ASN A N 1
ATOM 757 C CA . ASN A 1 93 ? -0.456 -4.376 10.039 1.00 83.56 93 ASN A CA 1
ATOM 758 C C . ASN A 1 93 ? -0.911 -2.929 9.808 1.00 83.56 93 ASN A C 1
ATOM 760 O O . ASN A 1 93 ? -0.069 -2.084 9.529 1.00 83.56 93 ASN A O 1
ATOM 764 N N . LEU A 1 94 ? -2.212 -2.638 9.919 1.00 81.19 94 LEU A N 1
ATOM 765 C CA . LEU A 1 94 ? -2.734 -1.288 9.737 1.00 81.19 94 LEU A CA 1
ATOM 766 C C . LEU A 1 94 ? -2.350 -0.386 10.907 1.00 81.19 94 LEU A C 1
ATOM 768 O O . LEU A 1 94 ? -2.725 -0.632 12.054 1.00 81.19 94 LEU A O 1
ATOM 772 N N . TYR A 1 95 ? -1.680 0.715 10.592 1.00 71.25 95 TYR A N 1
ATOM 773 C CA . TYR A 1 95 ? -1.378 1.770 11.548 1.00 71.25 95 TYR A CA 1
ATOM 774 C C . TYR A 1 95 ? -2.396 2.908 11.408 1.00 71.25 95 TYR A C 1
ATOM 776 O O . TYR A 1 95 ? -2.577 3.459 10.322 1.00 71.25 95 TYR A O 1
ATOM 784 N N . VAL A 1 96 ? -3.095 3.246 12.497 1.00 69.88 96 VAL A N 1
ATOM 785 C CA . VAL A 1 96 ? -4.210 4.216 12.472 1.00 69.88 96 VAL A CA 1
ATOM 786 C C . VAL A 1 96 ? -3.788 5.664 12.725 1.00 69.88 96 VAL A C 1
ATOM 788 O O . VAL A 1 96 ? -4.623 6.564 12.641 1.00 69.88 96 VAL A O 1
ATOM 791 N N . THR A 1 97 ? -2.526 5.913 13.082 1.00 70.38 97 THR A N 1
ATOM 792 C CA . THR A 1 97 ? -2.068 7.284 13.309 1.00 70.38 97 THR A CA 1
ATOM 793 C C . THR A 1 97 ? -1.880 7.992 11.966 1.00 70.38 97 THR A C 1
ATOM 795 O O . THR A 1 97 ? -1.371 7.378 11.020 1.00 70.38 97 THR A O 1
ATOM 798 N N . PRO A 1 98 ? -2.233 9.285 11.863 1.00 69.06 98 PRO A N 1
ATOM 799 C CA . PRO A 1 98 ? -1.926 10.077 10.681 1.00 69.06 98 PRO A CA 1
ATOM 800 C C . PRO A 1 98 ? -0.433 10.003 10.358 1.00 69.06 98 PRO A C 1
ATOM 802 O O . PRO A 1 98 ? 0.405 10.172 11.243 1.00 69.06 98 PRO A O 1
ATOM 805 N N . ARG A 1 99 ? -0.109 9.743 9.093 1.00 72.69 99 ARG A N 1
ATOM 806 C CA . ARG A 1 99 ? 1.267 9.694 8.599 1.00 72.69 99 ARG A CA 1
ATOM 807 C C . ARG A 1 99 ? 1.356 10.311 7.218 1.00 72.69 99 ARG A C 1
ATOM 809 O O . ARG A 1 99 ? 0.380 10.320 6.466 1.00 72.69 99 ARG A O 1
ATOM 816 N N . LEU A 1 100 ? 2.536 10.818 6.891 1.00 71.38 100 LEU A N 1
ATOM 817 C CA . LEU A 1 100 ? 2.790 11.446 5.605 1.00 71.38 100 LEU A CA 1
ATOM 818 C C . LEU A 1 100 ? 3.612 10.505 4.727 1.00 71.38 100 LEU A C 1
ATOM 820 O O . LEU A 1 100 ? 4.730 10.121 5.072 1.00 71.38 100 LEU A O 1
ATOM 824 N N . ILE A 1 101 ? 3.037 10.145 3.579 1.00 75.94 101 ILE A N 1
ATOM 825 C CA . ILE A 1 101 ? 3.700 9.358 2.540 1.00 75.94 101 ILE A CA 1
ATOM 826 C C . ILE A 1 101 ? 3.903 10.264 1.329 1.00 75.94 101 ILE A C 1
ATOM 828 O O . ILE A 1 101 ? 2.942 10.681 0.679 1.00 75.94 101 ILE A O 1
ATOM 832 N N . PHE A 1 102 ? 5.160 10.569 1.013 1.00 74.44 102 PHE A N 1
ATOM 833 C CA . PHE A 1 102 ? 5.510 11.439 -0.109 1.00 74.44 102 PHE A CA 1
ATOM 834 C C . PHE A 1 102 ? 5.991 10.632 -1.314 1.00 74.44 102 PHE A C 1
ATOM 836 O O . PHE A 1 102 ? 6.838 9.749 -1.187 1.00 74.44 102 PHE A O 1
ATOM 843 N N . PHE A 1 103 ? 5.520 11.008 -2.505 1.00 75.31 103 PHE A N 1
ATOM 844 C CA . PHE A 1 103 ? 6.001 10.478 -3.781 1.00 75.31 103 PHE A CA 1
ATOM 845 C C . PHE A 1 103 ? 6.597 11.606 -4.621 1.00 75.31 103 PHE A C 1
ATOM 847 O O . PHE A 1 103 ? 5.918 12.592 -4.906 1.00 75.31 103 PHE A O 1
ATOM 854 N N . THR A 1 104 ? 7.841 11.456 -5.084 1.00 72.38 104 THR A N 1
ATOM 855 C CA . THR A 1 104 ? 8.470 12.444 -5.977 1.00 72.38 104 THR A CA 1
ATOM 856 C C . THR A 1 104 ? 8.975 11.839 -7.285 1.00 72.38 104 THR A C 1
ATOM 858 O O . THR A 1 104 ? 9.508 10.731 -7.324 1.00 72.38 104 THR A O 1
ATOM 861 N N . ARG A 1 105 ? 8.779 12.590 -8.382 1.00 66.19 105 ARG A N 1
ATOM 862 C CA . ARG A 1 105 ? 9.201 12.239 -9.753 1.00 66.19 105 ARG A CA 1
ATOM 863 C C . ARG A 1 105 ? 10.409 13.044 -10.245 1.00 66.19 105 ARG A C 1
ATOM 865 O O . ARG A 1 105 ? 11.131 12.569 -11.115 1.00 66.19 105 ARG A O 1
ATOM 872 N N . ARG A 1 106 ? 10.610 14.265 -9.732 1.00 61.69 106 ARG A N 1
ATOM 873 C CA . ARG A 1 106 ? 11.703 15.191 -10.099 1.00 61.69 106 ARG A CA 1
ATOM 874 C C . ARG A 1 106 ? 12.618 15.396 -8.904 1.00 61.69 106 ARG A C 1
ATOM 876 O O . ARG A 1 106 ? 12.772 16.501 -8.393 1.00 61.69 106 ARG A O 1
ATOM 883 N N . GLY A 1 107 ? 13.132 14.298 -8.373 1.00 55.56 107 GLY A N 1
ATOM 884 C CA . GLY A 1 107 ? 13.578 14.337 -6.995 1.00 55.56 107 GLY A CA 1
ATOM 885 C C . GLY A 1 107 ? 14.903 15.047 -6.740 1.00 55.56 107 GLY A C 1
ATOM 886 O O . GLY A 1 107 ? 15.217 15.133 -5.579 1.00 55.56 107 GLY A O 1
ATOM 887 N N . LEU A 1 108 ? 15.644 15.619 -7.705 1.00 57.19 108 LEU A N 1
ATOM 888 C CA . LEU A 1 108 ? 16.781 16.498 -7.355 1.00 57.19 108 LEU A CA 1
ATOM 889 C C . LEU A 1 108 ? 16.314 17.922 -7.005 1.00 57.19 108 LEU A C 1
ATOM 891 O O . LEU A 1 108 ? 16.695 18.473 -5.978 1.00 57.19 108 LEU A O 1
ATOM 895 N N . GLU A 1 109 ? 15.445 18.503 -7.841 1.00 63.09 109 GLU A N 1
ATOM 896 C CA . GLU A 1 109 ? 14.795 19.794 -7.565 1.00 63.09 109 GLU A CA 1
ATOM 897 C C . GLU A 1 109 ? 13.899 19.682 -6.331 1.00 63.09 109 GLU A C 1
ATOM 899 O O . GLU A 1 109 ? 13.963 20.521 -5.434 1.00 63.09 109 GLU A O 1
ATOM 904 N N . TYR A 1 110 ? 13.125 18.591 -6.251 1.00 62.72 110 TYR A N 1
ATOM 905 C CA . TYR A 1 110 ? 12.325 18.314 -5.070 1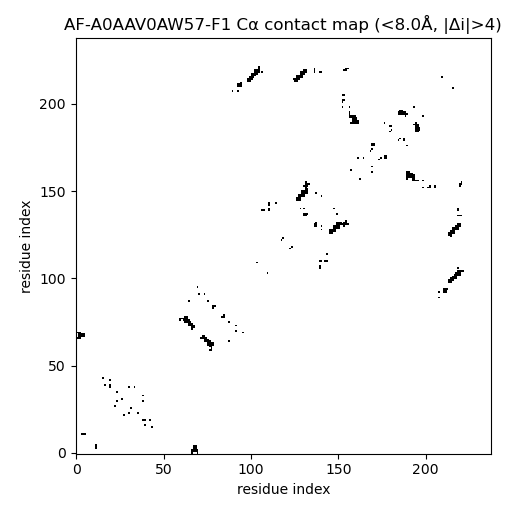.00 62.72 110 TYR A CA 1
ATOM 906 C C . TYR A 1 110 ? 13.203 18.017 -3.861 1.00 62.72 110 TYR A C 1
ATOM 908 O O . TYR A 1 110 ? 12.963 18.665 -2.865 1.00 62.72 110 TYR A O 1
ATOM 916 N N . ALA A 1 111 ? 14.232 17.154 -3.903 1.00 59.91 111 ALA A N 1
ATOM 917 C CA . ALA A 1 111 ? 15.061 16.860 -2.720 1.00 59.91 111 ALA A CA 1
ATOM 918 C C . ALA A 1 111 ? 15.768 18.090 -2.145 1.00 59.91 111 ALA A C 1
ATOM 920 O O . ALA A 1 111 ? 16.005 18.114 -0.947 1.00 59.91 111 ALA A O 1
ATOM 921 N N . LYS A 1 112 ? 16.061 19.123 -2.946 1.00 66.50 112 LYS A N 1
ATOM 922 C CA . LYS A 1 112 ? 16.575 20.397 -2.416 1.00 66.50 112 LYS A CA 1
ATOM 923 C C . LYS A 1 112 ? 15.506 21.201 -1.672 1.00 66.50 112 LYS A C 1
ATOM 925 O O . LYS A 1 112 ? 15.795 21.785 -0.636 1.00 66.50 112 LYS A O 1
ATOM 930 N N . ALA A 1 113 ? 14.275 21.218 -2.181 1.00 69.75 113 ALA A N 1
ATOM 931 C CA . ALA A 1 113 ? 13.141 21.883 -1.534 1.00 69.75 113 ALA A CA 1
ATOM 932 C C . ALA A 1 113 ? 12.487 21.029 -0.429 1.00 69.75 113 ALA A C 1
ATOM 934 O O . ALA A 1 113 ? 11.741 21.542 0.403 1.00 69.75 113 ALA A O 1
ATOM 935 N N . LEU A 1 114 ? 12.748 19.721 -0.425 1.00 67.12 114 LEU A N 1
ATOM 936 C CA . LEU A 1 114 ? 12.036 18.743 0.381 1.00 67.12 114 LEU A CA 1
ATOM 937 C C . LEU A 1 114 ? 12.342 18.879 1.871 1.00 67.12 114 LEU A C 1
ATOM 939 O O . LEU A 1 114 ? 11.382 18.808 2.618 1.00 67.12 114 LEU A O 1
ATOM 943 N N . PRO A 1 115 ? 13.582 19.135 2.334 1.00 67.81 115 PRO A N 1
ATOM 944 C CA . PRO A 1 115 ? 13.836 19.414 3.742 1.00 67.81 115 PRO A CA 1
ATOM 945 C C . PRO A 1 115 ? 13.017 20.599 4.256 1.00 67.81 115 PRO A C 1
ATOM 947 O O . PRO A 1 115 ? 12.457 20.513 5.339 1.00 67.81 115 PRO A O 1
ATOM 950 N N . ALA A 1 116 ? 12.869 21.665 3.460 1.00 69.81 116 ALA A N 1
ATOM 951 C CA . ALA A 1 116 ? 12.038 22.811 3.828 1.00 69.81 116 ALA A CA 1
ATOM 952 C C . ALA A 1 116 ? 10.535 22.470 3.813 1.00 69.81 116 ALA A C 1
ATOM 954 O O . ALA A 1 116 ? 9.788 22.904 4.684 1.00 69.81 116 ALA A O 1
ATOM 955 N N . LEU A 1 117 ? 10.082 21.664 2.848 1.00 68.69 117 LEU A N 1
ATOM 956 C CA . LEU A 1 117 ? 8.688 21.216 2.764 1.00 68.69 117 LEU A CA 1
ATOM 957 C C . LEU A 1 117 ? 8.336 20.238 3.893 1.00 68.69 117 LEU A C 1
ATOM 959 O O . LEU A 1 117 ? 7.262 20.348 4.479 1.00 68.69 117 LEU A O 1
ATOM 963 N N . ILE A 1 118 ? 9.252 19.328 4.227 1.00 66.44 118 ILE A N 1
ATOM 964 C CA . ILE A 1 118 ? 9.169 18.414 5.366 1.00 66.44 118 ILE A CA 1
ATOM 965 C C . ILE A 1 118 ? 9.156 19.233 6.652 1.00 66.44 118 ILE A C 1
ATOM 967 O O . ILE A 1 118 ? 8.189 19.110 7.378 1.00 66.44 118 ILE A O 1
ATOM 971 N N . ALA A 1 119 ? 10.107 20.144 6.884 1.00 67.75 119 ALA A N 1
ATOM 972 C CA . ALA A 1 119 ? 10.142 20.975 8.095 1.00 67.75 119 ALA A CA 1
ATOM 973 C C . ALA A 1 119 ? 8.857 21.800 8.315 1.00 67.75 119 ALA A C 1
ATOM 975 O O . ALA A 1 119 ? 8.462 22.046 9.451 1.00 67.75 119 ALA A O 1
ATOM 976 N N . ASN A 1 120 ? 8.181 22.205 7.234 1.00 66.69 120 ASN A N 1
ATOM 977 C CA . ASN A 1 120 ? 6.906 22.925 7.307 1.00 66.69 120 ASN A CA 1
ATOM 978 C C . ASN A 1 120 ? 5.676 22.015 7.501 1.00 66.69 120 ASN A C 1
ATOM 980 O O . ASN A 1 120 ? 4.617 22.515 7.874 1.00 66.69 120 ASN A O 1
ATOM 984 N N . SER A 1 121 ? 5.771 20.714 7.204 1.00 64.12 121 SER A N 1
ATOM 985 C CA . SER A 1 121 ? 4.636 19.766 7.227 1.00 64.12 121 SER A CA 1
ATOM 986 C C . SER A 1 121 ? 4.738 18.694 8.312 1.00 64.12 121 SER A C 1
ATOM 988 O O . SER A 1 121 ? 3.725 18.143 8.737 1.00 64.12 121 SER A O 1
ATOM 990 N N . ILE A 1 122 ? 5.950 18.418 8.775 1.00 62.41 122 ILE A N 1
ATOM 991 C CA . ILE A 1 122 ? 6.312 17.446 9.792 1.00 62.41 122 ILE A CA 1
ATOM 992 C C . ILE A 1 122 ? 7.309 18.166 10.700 1.00 62.41 122 ILE A C 1
ATOM 994 O O . ILE A 1 122 ? 8.285 18.735 10.223 1.00 62.41 122 ILE A O 1
ATOM 998 N N . SER A 1 123 ? 7.052 18.178 12.005 1.00 65.31 123 SER A N 1
ATOM 999 C CA . SER A 1 123 ? 8.008 18.668 13.010 1.00 65.31 123 SER A CA 1
ATOM 1000 C C . SER A 1 123 ? 9.271 17.769 13.043 1.00 65.31 123 SER A C 1
ATOM 1002 O O . SER A 1 123 ? 9.573 17.082 12.070 1.00 65.31 123 SER A O 1
ATOM 1004 N N . ASP A 1 124 ? 9.981 17.678 14.169 1.00 69.69 124 ASP A N 1
ATOM 1005 C CA . ASP A 1 124 ? 11.139 16.784 14.387 1.00 69.69 124 ASP A CA 1
ATOM 1006 C C . ASP A 1 124 ? 10.787 15.273 14.366 1.00 69.69 124 ASP A C 1
ATOM 1008 O O . ASP A 1 124 ? 11.493 14.439 14.935 1.00 69.69 124 ASP A O 1
ATOM 1012 N N . ALA A 1 125 ? 9.672 14.887 13.739 1.00 75.69 125 ALA A N 1
ATOM 1013 C CA . ALA A 1 125 ? 9.240 13.503 13.650 1.00 75.69 125 ALA A CA 1
ATOM 1014 C C . ALA A 1 125 ? 10.199 12.688 12.764 1.00 75.69 125 ALA A C 1
ATOM 1016 O O . ALA A 1 125 ? 10.679 13.182 11.735 1.00 75.69 125 ALA A O 1
ATOM 1017 N N . PRO A 1 126 ? 10.455 11.416 13.114 1.00 81.50 126 PRO A N 1
ATOM 1018 C CA . PRO A 1 126 ? 11.318 10.561 12.319 1.00 81.50 126 PRO A CA 1
ATOM 1019 C C . PRO A 1 126 ? 10.729 10.358 10.918 1.00 81.50 126 PRO A C 1
ATOM 1021 O O . PRO A 1 126 ? 9.522 10.173 10.742 1.00 81.50 126 PRO A O 1
ATOM 1024 N N . LEU A 1 127 ? 11.606 10.386 9.915 1.00 85.44 127 LEU A N 1
ATOM 1025 C CA . LEU A 1 127 ? 11.296 10.146 8.508 1.00 85.44 127 LEU A CA 1
ATOM 1026 C C . LEU A 1 127 ? 12.307 9.147 7.950 1.00 85.44 127 LEU A C 1
ATOM 1028 O O . LEU A 1 127 ? 13.510 9.305 8.156 1.00 85.44 127 LEU A O 1
ATOM 1032 N N . THR A 1 128 ? 11.827 8.164 7.190 1.00 89.50 128 THR A N 1
ATOM 1033 C CA . THR A 1 128 ? 12.689 7.229 6.452 1.00 89.50 128 THR A CA 1
ATOM 1034 C C . THR A 1 128 ? 12.540 7.434 4.948 1.00 89.50 128 THR A C 1
ATOM 1036 O O . THR A 1 128 ? 11.437 7.633 4.439 1.00 89.50 128 THR A O 1
ATOM 1039 N N . VAL A 1 129 ? 13.650 7.370 4.211 1.00 89.06 129 VAL A N 1
ATOM 1040 C CA . VAL A 1 129 ? 13.667 7.523 2.751 1.00 89.06 129 VAL A CA 1
ATOM 1041 C C . VAL A 1 129 ? 13.818 6.165 2.084 1.00 89.06 129 VAL A C 1
ATOM 1043 O O . VAL A 1 129 ? 14.771 5.433 2.341 1.00 89.06 129 VAL A O 1
ATOM 1046 N N . TRP A 1 130 ? 12.887 5.818 1.204 1.00 93.25 130 TRP A N 1
ATOM 1047 C CA . TRP A 1 130 ? 12.907 4.584 0.430 1.00 93.25 130 TRP A CA 1
ATOM 1048 C C . TRP A 1 130 ? 13.300 4.863 -1.012 1.00 93.25 130 TRP A C 1
ATOM 1050 O O . TRP A 1 130 ? 12.780 5.775 -1.656 1.00 93.25 130 TRP A O 1
ATOM 1060 N N . THR A 1 131 ? 14.214 4.052 -1.534 1.00 92.12 131 THR A N 1
ATOM 1061 C CA . THR A 1 131 ? 14.710 4.163 -2.908 1.00 92.12 131 THR A CA 1
ATOM 1062 C C . THR A 1 131 ? 14.627 2.824 -3.628 1.00 92.12 131 THR A C 1
ATOM 1064 O O . THR A 1 131 ? 14.622 1.767 -2.997 1.00 92.12 131 THR A O 1
ATOM 1067 N N . SER A 1 132 ? 14.588 2.866 -4.959 1.00 92.50 132 SER A N 1
ATOM 1068 C CA . SER A 1 132 ? 14.892 1.694 -5.786 1.00 92.50 132 SER A CA 1
ATOM 1069 C C . SER A 1 132 ? 16.394 1.373 -5.777 1.00 92.50 132 SER A C 1
ATOM 1071 O O . SER A 1 132 ? 17.199 2.193 -5.333 1.00 92.50 132 SER A O 1
ATOM 1073 N N . THR A 1 133 ? 16.798 0.255 -6.379 1.00 93.38 133 THR A N 1
ATOM 1074 C CA . THR A 1 133 ? 18.217 -0.097 -6.566 1.00 93.38 133 THR A CA 1
ATOM 1075 C C . THR A 1 133 ? 18.909 0.707 -7.673 1.00 93.38 133 THR A C 1
ATOM 1077 O O . THR A 1 133 ? 20.134 0.675 -7.808 1.00 93.38 133 THR A O 1
ATOM 1080 N N . LEU A 1 134 ? 18.156 1.461 -8.479 1.00 89.19 134 LEU A N 1
ATOM 1081 C CA . LEU A 1 134 ? 18.710 2.198 -9.609 1.00 89.19 134 LEU A CA 1
ATOM 1082 C C . LEU A 1 134 ? 19.508 3.420 -9.139 1.00 89.19 134 LEU A C 1
ATOM 1084 O O . LEU A 1 134 ? 19.007 4.258 -8.390 1.00 89.19 134 LEU A O 1
ATOM 1088 N N . LYS A 1 135 ? 20.728 3.585 -9.675 1.00 87.75 135 LYS A N 1
ATOM 1089 C CA . LYS A 1 135 ? 21.679 4.661 -9.311 1.00 87.75 135 LYS A CA 1
ATOM 1090 C C . LYS A 1 135 ? 21.026 6.039 -9.169 1.00 87.75 135 LYS A C 1
ATOM 1092 O O . LYS A 1 135 ? 21.304 6.749 -8.211 1.00 87.75 135 LYS A O 1
ATOM 1097 N N . ARG A 1 136 ? 20.111 6.386 -10.082 1.00 84.12 136 ARG A N 1
ATOM 1098 C CA . ARG A 1 136 ? 19.394 7.671 -10.083 1.00 84.12 136 ARG A CA 1
ATOM 1099 C C . ARG A 1 136 ? 18.579 7.936 -8.812 1.00 84.12 136 ARG A C 1
ATOM 1101 O O . ARG A 1 136 ? 18.515 9.083 -8.393 1.00 84.12 136 ARG A O 1
ATOM 1108 N N . THR A 1 137 ? 17.945 6.924 -8.209 1.00 86.81 137 THR A N 1
ATOM 1109 C CA . THR A 1 137 ? 17.158 7.113 -6.973 1.00 86.81 137 THR A CA 1
ATOM 1110 C C . THR A 1 137 ? 18.060 7.167 -5.752 1.00 86.81 137 THR A C 1
ATOM 1112 O O . THR A 1 137 ? 17.805 7.957 -4.851 1.00 86.81 137 THR A O 1
ATOM 1115 N N . ILE A 1 138 ? 19.140 6.382 -5.751 1.00 89.56 138 ILE A N 1
ATOM 1116 C CA . ILE A 1 138 ? 20.129 6.360 -4.667 1.00 89.56 138 ILE A CA 1
ATOM 1117 C C . ILE A 1 138 ? 20.878 7.696 -4.595 1.00 89.56 138 ILE A C 1
ATOM 1119 O O . ILE A 1 138 ? 20.920 8.314 -3.538 1.00 89.56 138 ILE A O 1
ATOM 1123 N N . GLN A 1 139 ? 21.411 8.180 -5.722 1.00 85.44 139 GLN A N 1
ATOM 1124 C CA . GLN A 1 139 ? 22.117 9.467 -5.795 1.00 85.44 139 GLN A CA 1
ATOM 1125 C C . GLN A 1 139 ? 21.221 10.629 -5.358 1.00 85.44 139 GLN A C 1
ATOM 1127 O O . GLN A 1 139 ? 21.655 11.515 -4.637 1.00 85.44 139 GLN A O 1
ATOM 1132 N N . MET A 1 140 ? 19.950 10.590 -5.750 1.00 80.62 140 MET A N 1
ATOM 1133 C CA . MET A 1 140 ? 18.959 11.606 -5.410 1.00 80.62 140 MET A CA 1
ATOM 1134 C C . MET A 1 140 ? 18.609 11.645 -3.920 1.00 80.62 140 MET A C 1
ATOM 1136 O O . MET A 1 140 ? 18.378 12.719 -3.377 1.00 80.62 140 MET A O 1
ATOM 1140 N N . ALA A 1 141 ? 18.564 10.488 -3.260 1.00 85.75 141 ALA A N 1
ATOM 1141 C CA . ALA A 1 141 ? 18.347 10.409 -1.820 1.00 85.75 141 ALA A CA 1
ATOM 1142 C C . ALA A 1 141 ? 19.622 10.672 -1.001 1.00 85.75 141 ALA A C 1
ATOM 1144 O O . ALA A 1 141 ? 19.529 10.817 0.217 1.00 85.75 141 ALA A O 1
ATOM 1145 N N . GLY A 1 142 ? 20.796 10.704 -1.644 1.00 86.19 142 GLY A N 1
ATOM 1146 C CA . GLY A 1 142 ? 22.099 10.800 -0.985 1.00 86.19 142 GLY A CA 1
ATOM 1147 C C . GLY A 1 142 ? 22.222 12.014 -0.067 1.00 86.19 142 GLY A C 1
ATOM 1148 O O . GLY A 1 142 ? 22.604 11.858 1.090 1.00 86.19 142 GLY A O 1
ATOM 1149 N N . ASP A 1 143 ? 21.799 13.182 -0.553 1.00 82.62 143 ASP A N 1
ATOM 1150 C CA . ASP A 1 143 ? 21.938 14.465 0.152 1.00 82.62 143 ASP A CA 1
ATOM 1151 C C . ASP A 1 143 ? 20.901 14.678 1.273 1.00 82.62 143 ASP A C 1
ATOM 1153 O O . ASP A 1 143 ? 20.982 15.647 2.026 1.00 82.62 143 ASP A O 1
ATOM 1157 N N . LEU A 1 144 ? 19.903 13.796 1.403 1.00 82.50 144 LEU A N 1
ATOM 1158 C CA . LEU A 1 144 ? 18.858 13.938 2.419 1.00 82.50 144 LEU A CA 1
ATOM 1159 C C . LEU A 1 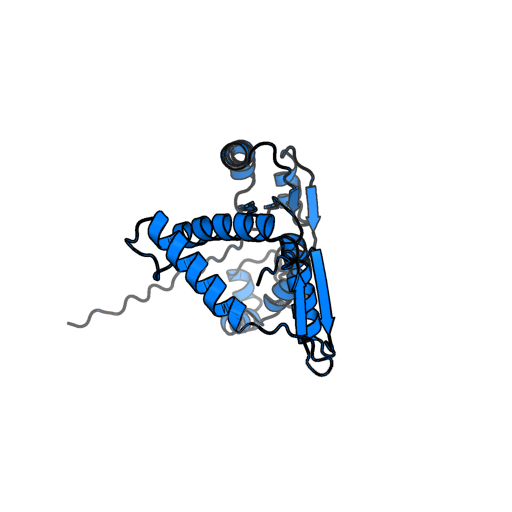144 ? 19.382 13.513 3.801 1.00 82.50 144 LEU A C 1
ATOM 1161 O O . LEU A 1 144 ? 19.975 12.444 3.902 1.00 82.50 144 LEU A O 1
ATOM 1165 N N . PRO A 1 145 ? 19.115 14.234 4.902 1.00 85.69 145 PRO A N 1
ATOM 1166 C CA . PRO A 1 145 ? 19.658 13.918 6.231 1.00 85.69 145 PRO A CA 1
ATOM 1167 C C . PRO A 1 145 ? 18.890 12.807 6.982 1.00 85.69 145 PRO A C 1
ATOM 1169 O O . PRO A 1 145 ? 18.857 12.789 8.206 1.00 85.69 145 PRO A O 1
ATOM 1172 N N . TYR A 1 146 ? 18.266 11.869 6.267 1.00 87.00 146 TYR A N 1
ATOM 1173 C CA . TYR A 1 146 ? 17.401 10.825 6.839 1.00 87.00 146 TYR A CA 1
ATOM 1174 C C . TYR A 1 146 ? 17.956 9.414 6.587 1.00 87.00 146 TYR A C 1
ATOM 1176 O O . TYR A 1 146 ? 18.720 9.235 5.632 1.00 87.00 146 TYR A O 1
ATOM 1184 N N . PRO A 1 147 ? 17.582 8.390 7.377 1.00 91.88 147 PRO A N 1
ATOM 1185 C CA . PRO A 1 147 ? 17.906 6.995 7.076 1.00 91.88 147 PRO A CA 1
ATOM 1186 C C . PRO A 1 147 ? 17.381 6.573 5.696 1.00 91.88 147 PRO A C 1
ATOM 1188 O O . PRO A 1 147 ? 16.268 6.940 5.313 1.00 91.88 147 PRO A O 1
ATOM 1191 N N . LYS A 1 148 ? 18.175 5.796 4.945 1.00 91.69 148 LYS A N 1
ATOM 1192 C CA . LYS A 1 148 ? 17.800 5.295 3.612 1.00 91.69 148 LYS A CA 1
ATOM 1193 C C . LYS A 1 148 ? 17.635 3.783 3.628 1.00 91.69 148 LYS A C 1
ATOM 1195 O O . LYS A 1 148 ? 18.542 3.074 4.055 1.00 91.69 148 LYS A O 1
ATOM 1200 N N . LEU A 1 149 ? 16.526 3.303 3.075 1.00 94.12 149 LEU A N 1
ATOM 1201 C CA . LEU A 1 149 ? 16.287 1.892 2.786 1.00 94.12 149 LEU A CA 1
ATOM 1202 C C . LEU A 1 149 ? 16.159 1.692 1.273 1.00 94.12 149 LEU A C 1
ATOM 1204 O O . LEU A 1 149 ? 15.494 2.464 0.577 1.00 94.12 149 LEU A O 1
ATOM 1208 N N . THR A 1 150 ? 16.815 0.659 0.750 1.00 94.38 150 THR A N 1
ATOM 1209 C CA . THR A 1 150 ? 16.814 0.349 -0.686 1.00 94.38 150 THR A CA 1
ATOM 1210 C C . THR A 1 150 ? 15.976 -0.893 -0.943 1.00 94.38 150 THR A C 1
ATOM 1212 O O . THR A 1 150 ? 16.220 -1.940 -0.350 1.00 94.38 150 THR A O 1
ATOM 1215 N N . TRP A 1 151 ? 15.012 -0.783 -1.854 1.00 94.62 151 TRP A N 1
ATOM 1216 C CA . TRP A 1 151 ? 14.039 -1.825 -2.157 1.00 94.62 151 TRP A CA 1
ATOM 1217 C C . TRP A 1 151 ? 14.074 -2.163 -3.645 1.00 94.62 151 TRP A C 1
ATOM 1219 O O . TRP A 1 151 ? 13.668 -1.361 -4.482 1.00 94.62 151 TRP A O 1
ATOM 1229 N N . LYS A 1 152 ? 14.479 -3.389 -3.992 1.00 92.94 152 LYS A N 1
ATOM 1230 C CA . LYS A 1 152 ? 14.406 -3.886 -5.380 1.00 92.94 152 LYS A CA 1
ATOM 1231 C C . LYS A 1 152 ? 12.968 -3.907 -5.913 1.00 92.94 152 LYS A C 1
ATOM 1233 O O . LYS A 1 152 ? 12.718 -3.622 -7.080 1.00 92.94 152 LYS A O 1
ATOM 1238 N N . SER A 1 153 ? 11.991 -4.134 -5.037 1.00 93.75 153 SER A N 1
ATOM 1239 C CA . SER A 1 153 ? 10.562 -4.016 -5.354 1.00 93.75 153 SER A CA 1
ATOM 1240 C C . SER A 1 153 ? 10.105 -2.604 -5.743 1.00 93.75 153 SER A C 1
ATOM 1242 O O . SER A 1 153 ? 8.987 -2.461 -6.222 1.00 93.75 153 SER A O 1
ATOM 1244 N N . LEU A 1 154 ? 10.944 -1.569 -5.601 1.00 92.19 154 LEU A N 1
ATOM 1245 C CA . LEU A 1 154 ? 10.675 -0.210 -6.091 1.00 92.19 154 LEU A CA 1
ATOM 1246 C C . LEU A 1 154 ? 11.330 0.106 -7.444 1.00 92.19 154 LEU A C 1
ATOM 1248 O O . LEU A 1 154 ? 11.117 1.200 -7.966 1.00 92.19 154 LEU A O 1
ATOM 1252 N N . ASP A 1 155 ? 12.094 -0.824 -8.031 1.00 91.94 155 ASP A N 1
ATOM 1253 C CA . ASP A 1 155 ? 12.684 -0.653 -9.366 1.00 91.94 155 ASP A CA 1
ATOM 1254 C C . ASP A 1 155 ? 11.618 -0.331 -10.422 1.00 91.94 155 ASP A C 1
ATOM 1256 O O . ASP A 1 155 ? 10.419 -0.539 -10.225 1.00 91.94 155 ASP A O 1
ATOM 1260 N N . LYS A 1 156 ? 12.027 0.229 -11.559 1.00 89.38 156 LYS A N 1
ATOM 1261 C CA . LYS A 1 156 ? 11.103 0.465 -12.676 1.00 89.38 156 LYS A CA 1
ATOM 1262 C C . LYS A 1 156 ? 10.666 -0.891 -13.241 1.00 89.38 156 LYS A C 1
ATOM 1264 O O . LYS A 1 156 ? 11.440 -1.834 -13.173 1.00 89.38 156 LYS A O 1
ATOM 1269 N N . LEU A 1 157 ? 9.465 -0.939 -13.828 1.00 91.94 157 LEU A N 1
ATOM 1270 C CA . LEU A 1 157 ? 9.031 -2.064 -14.659 1.00 91.94 157 LEU A CA 1
ATOM 1271 C C . LEU A 1 157 ? 10.158 -2.484 -15.610 1.00 91.94 157 LEU A C 1
ATOM 1273 O O . LEU A 1 157 ? 10.669 -1.637 -16.356 1.00 91.94 157 LEU A O 1
ATOM 1277 N N . ASP A 1 158 ? 10.509 -3.765 -15.559 1.00 92.44 158 ASP A N 1
ATOM 1278 C CA . ASP A 1 158 ? 11.503 -4.377 -16.431 1.00 92.44 158 ASP A CA 1
ATOM 1279 C C . ASP A 1 158 ? 10.913 -4.593 -17.831 1.00 92.44 158 ASP A C 1
ATOM 1281 O O . ASP A 1 158 ? 9.943 -5.332 -18.016 1.00 92.44 158 ASP A O 1
ATOM 1285 N N . ALA A 1 159 ? 11.476 -3.905 -18.823 1.00 92.12 159 ALA A N 1
ATOM 1286 C CA . ALA A 1 159 ? 11.040 -4.005 -20.212 1.00 92.12 159 ALA A CA 1
ATOM 1287 C C . ALA A 1 159 ? 11.712 -5.168 -20.968 1.00 92.12 159 ALA A C 1
ATOM 1289 O O . ALA A 1 159 ? 11.440 -5.349 -22.156 1.00 92.12 159 ALA A O 1
ATOM 1290 N N . GLY A 1 160 ? 12.568 -5.956 -20.308 1.00 93.06 160 GLY A N 1
ATOM 1291 C CA . GLY A 1 160 ? 13.250 -7.108 -20.886 1.00 93.06 160 GLY A CA 1
ATOM 1292 C C . GLY A 1 160 ? 14.012 -6.739 -22.156 1.00 93.06 160 GLY A C 1
ATOM 1293 O O . GLY A 1 160 ? 14.795 -5.791 -22.174 1.00 93.06 160 GLY A O 1
ATOM 1294 N N . VAL A 1 161 ? 13.732 -7.443 -23.255 1.00 92.62 161 VAL A N 1
ATOM 1295 C CA . VAL A 1 161 ? 14.358 -7.176 -24.568 1.00 92.62 161 VAL A CA 1
ATOM 1296 C C . VAL A 1 161 ? 14.083 -5.771 -25.118 1.00 92.62 161 VAL A C 1
ATOM 1298 O O . VAL A 1 161 ? 14.791 -5.323 -26.013 1.00 92.62 161 VAL A O 1
ATOM 1301 N N . CYS A 1 162 ? 13.062 -5.081 -24.603 1.00 89.81 162 CYS A N 1
ATOM 1302 C CA . CYS A 1 162 ? 12.711 -3.715 -24.987 1.00 89.81 162 CYS A CA 1
ATOM 1303 C C . CYS A 1 162 ? 13.356 -2.650 -24.081 1.00 89.81 162 CYS A C 1
ATOM 1305 O O . CYS A 1 162 ? 13.012 -1.470 -24.198 1.00 89.81 162 CYS A O 1
ATOM 1307 N N . ASP A 1 163 ? 14.232 -3.020 -23.138 1.00 88.38 163 ASP A N 1
ATOM 1308 C CA . ASP A 1 163 ? 14.889 -2.028 -22.286 1.00 88.38 163 ASP A CA 1
ATOM 1309 C C . ASP A 1 163 ? 15.822 -1.118 -23.097 1.00 88.38 163 ASP A C 1
ATOM 1311 O O . ASP A 1 163 ? 16.492 -1.534 -24.039 1.00 88.38 163 ASP A O 1
ATOM 1315 N N . GLY A 1 164 ? 15.815 0.172 -22.762 1.00 85.75 164 GLY A N 1
ATOM 1316 C CA . GLY A 1 164 ? 16.537 1.206 -23.510 1.00 85.75 164 GLY A CA 1
ATOM 1317 C C . GLY A 1 164 ? 15.906 1.644 -24.841 1.00 85.75 164 GLY A C 1
ATOM 1318 O O . GLY A 1 164 ? 16.300 2.693 -25.345 1.00 85.75 164 GLY A O 1
ATOM 1319 N N . MET A 1 165 ? 14.905 0.930 -25.370 1.00 88.75 165 MET A N 1
ATOM 1320 C CA . MET A 1 165 ? 14.237 1.287 -26.628 1.00 88.75 165 MET A CA 1
ATOM 1321 C C . MET A 1 165 ? 13.180 2.388 -26.451 1.00 88.75 165 MET A C 1
ATOM 1323 O O . MET A 1 165 ? 12.514 2.519 -25.416 1.00 88.75 165 MET A O 1
ATOM 1327 N N . THR A 1 166 ? 12.992 3.180 -27.500 1.00 88.69 166 THR A N 1
ATOM 1328 C CA . THR A 1 166 ? 11.863 4.098 -27.674 1.00 88.69 166 THR A CA 1
ATOM 1329 C C . THR A 1 166 ? 10.606 3.347 -28.114 1.00 88.69 166 THR A C 1
ATOM 1331 O O . THR A 1 166 ? 10.653 2.203 -28.560 1.00 88.69 166 THR A O 1
ATOM 1334 N N . TYR A 1 167 ? 9.439 3.984 -27.989 1.00 85.19 167 TYR A N 1
ATOM 1335 C CA . TYR A 1 167 ? 8.188 3.361 -28.435 1.00 85.19 167 TYR A CA 1
ATOM 1336 C C . TYR A 1 167 ? 8.147 3.178 -29.952 1.00 85.19 167 TYR A C 1
ATOM 1338 O O . TYR A 1 167 ? 7.542 2.225 -30.437 1.00 85.19 167 TYR A O 1
ATOM 1346 N N . GLU A 1 168 ? 8.765 4.100 -30.683 1.00 90.19 168 GLU A N 1
ATOM 1347 C CA . GLU A 1 168 ? 8.907 4.061 -32.129 1.00 90.19 168 GLU A CA 1
ATOM 1348 C C . GLU A 1 168 ? 9.752 2.855 -32.562 1.00 90.19 168 GLU A C 1
ATOM 1350 O O . GLU A 1 168 ? 9.283 2.064 -33.376 1.00 90.19 168 GLU A O 1
ATOM 1355 N N . GLU A 1 169 ? 10.913 2.641 -31.933 1.00 91.06 169 GLU A N 1
ATOM 1356 C CA . GLU A 1 169 ? 11.769 1.468 -32.177 1.00 91.06 169 GLU A CA 1
ATOM 1357 C C . GLU A 1 169 ? 11.061 0.155 -31.817 1.00 91.06 169 GLU A C 1
ATOM 1359 O O . GLU A 1 169 ? 11.128 -0.808 -32.574 1.00 91.06 169 GLU A O 1
ATOM 1364 N N . ILE A 1 170 ? 10.318 0.109 -30.701 1.00 91.19 170 ILE A N 1
ATOM 1365 C CA . ILE A 1 170 ? 9.538 -1.086 -30.328 1.00 91.19 170 ILE A CA 1
ATOM 1366 C C . ILE A 1 170 ? 8.475 -1.388 -31.386 1.00 91.19 170 ILE A C 1
ATOM 1368 O O . ILE A 1 170 ? 8.269 -2.545 -31.736 1.00 91.19 170 ILE A O 1
ATOM 1372 N N . LYS A 1 171 ? 7.796 -0.365 -31.911 1.00 92.69 171 LYS A N 1
ATOM 1373 C CA . LYS A 1 171 ? 6.768 -0.548 -32.940 1.00 92.69 171 LYS A CA 1
ATOM 1374 C C . LYS A 1 171 ? 7.353 -1.065 -34.257 1.00 92.69 171 LYS A C 1
ATOM 1376 O O . LYS A 1 171 ? 6.680 -1.819 -34.952 1.00 92.69 171 LYS A O 1
ATOM 1381 N N . GLU A 1 172 ? 8.562 -0.637 -34.601 1.00 94.50 172 GLU A N 1
ATOM 1382 C CA . GLU A 1 172 ? 9.253 -1.051 -35.822 1.00 94.50 172 GLU A CA 1
ATOM 1383 C C . GLU A 1 172 ? 9.841 -2.463 -35.703 1.00 94.50 172 GLU A C 1
ATOM 1385 O O . GLU A 1 172 ? 9.604 -3.300 -36.570 1.00 94.50 172 GLU A O 1
ATOM 1390 N N . HIS A 1 173 ? 10.554 -2.754 -34.612 1.00 93.12 173 HIS A N 1
ATOM 1391 C CA . HIS A 1 173 ? 11.239 -4.035 -34.417 1.00 93.12 173 HIS A CA 1
ATOM 1392 C C . HIS A 1 173 ? 10.334 -5.148 -33.869 1.00 93.12 173 HIS A C 1
ATOM 1394 O O . HIS A 1 173 ? 10.568 -6.319 -34.162 1.00 93.12 173 HIS A O 1
ATOM 1400 N N . TYR A 1 174 ? 9.299 -4.800 -33.098 1.00 93.19 174 TYR A N 1
ATOM 1401 C CA . TYR A 1 174 ? 8.378 -5.743 -32.454 1.00 93.19 174 TYR A CA 1
ATOM 1402 C C . TYR A 1 174 ? 6.903 -5.305 -32.620 1.00 93.19 174 TYR A C 1
ATOM 1404 O O . TYR A 1 174 ? 6.215 -5.012 -31.635 1.00 93.19 174 TYR A O 1
ATOM 1412 N N . PRO A 1 175 ? 6.371 -5.256 -33.858 1.00 93.81 175 PRO A N 1
ATOM 1413 C CA . PRO A 1 175 ? 5.026 -4.739 -34.132 1.00 93.81 175 PRO A CA 1
ATOM 1414 C C . PRO A 1 175 ? 3.906 -5.548 -33.459 1.00 93.81 175 PRO A C 1
ATOM 1416 O O . PRO A 1 175 ? 2.910 -4.969 -33.020 1.00 93.81 175 PRO A O 1
ATOM 1419 N N . GLU A 1 176 ? 4.070 -6.868 -33.337 1.00 92.19 176 GLU A N 1
ATOM 1420 C CA . GLU A 1 176 ? 3.114 -7.737 -32.638 1.00 92.19 176 GLU A CA 1
ATOM 1421 C C . GLU A 1 176 ? 3.086 -7.460 -31.133 1.00 92.19 176 GLU A C 1
ATOM 1423 O O . GLU A 1 176 ? 2.013 -7.289 -30.559 1.00 92.19 176 GLU A O 1
ATOM 1428 N N . ASP A 1 177 ? 4.259 -7.355 -30.504 1.00 91.38 177 ASP A N 1
ATOM 1429 C CA . ASP A 1 177 ? 4.394 -7.037 -29.079 1.00 91.38 177 ASP A CA 1
ATOM 1430 C C . ASP A 1 177 ? 3.822 -5.636 -28.780 1.00 91.38 177 ASP A C 1
ATOM 1432 O O . ASP A 1 177 ? 3.145 -5.428 -27.771 1.00 91.38 177 ASP A O 1
ATOM 1436 N N . TYR A 1 178 ? 4.026 -4.671 -29.688 1.00 91.62 178 TYR A N 1
ATOM 1437 C CA . TYR A 1 178 ? 3.412 -3.345 -29.601 1.00 91.62 178 TYR A CA 1
ATOM 1438 C C . TYR A 1 178 ? 1.878 -3.419 -29.627 1.00 91.62 178 TYR A C 1
ATOM 1440 O O . TYR A 1 178 ? 1.227 -2.768 -28.809 1.00 91.62 178 TYR A O 1
ATOM 1448 N N . ALA A 1 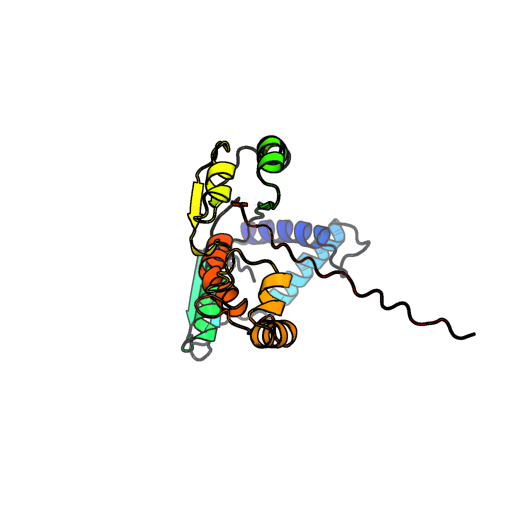179 ? 1.303 -4.206 -30.543 1.00 93.44 179 ALA A N 1
ATOM 1449 C CA . ALA A 1 179 ? -0.144 -4.370 -30.668 1.00 93.44 179 ALA A CA 1
ATOM 1450 C C . ALA A 1 179 ? -0.752 -5.080 -29.448 1.00 93.44 179 ALA A C 1
ATOM 1452 O O . ALA A 1 179 ? -1.718 -4.580 -28.877 1.00 93.44 179 ALA A O 1
ATOM 1453 N N . GLN A 1 180 ? -0.148 -6.184 -28.995 1.00 93.19 180 GLN A N 1
ATOM 1454 C CA . GLN A 1 180 ? -0.597 -6.922 -27.807 1.00 93.19 180 GLN A CA 1
ATOM 1455 C C . GLN A 1 180 ? -0.564 -6.052 -26.548 1.00 93.19 180 GLN A C 1
ATOM 1457 O O . GLN A 1 180 ? -1.480 -6.086 -25.728 1.00 93.19 180 GLN A O 1
ATOM 1462 N N . ARG A 1 181 ? 0.475 -5.223 -26.403 1.00 92.44 181 ARG A N 1
ATOM 1463 C CA . ARG A 1 181 ? 0.573 -4.279 -25.291 1.00 92.44 181 ARG A CA 1
ATOM 1464 C C . ARG A 1 181 ? -0.467 -3.158 -25.362 1.00 92.44 181 ARG A C 1
ATOM 1466 O O . ARG A 1 181 ? -0.845 -2.638 -24.315 1.00 92.44 181 ARG A O 1
ATOM 1473 N N . ASP A 1 182 ? -0.863 -2.711 -26.553 1.00 92.00 182 ASP A N 1
ATOM 1474 C CA . ASP A 1 182 ? -1.913 -1.690 -26.691 1.00 92.00 182 ASP A CA 1
ATOM 1475 C C . ASP A 1 182 ? -3.303 -2.264 -26.377 1.00 92.00 182 ASP A C 1
ATOM 1477 O O . ASP A 1 182 ? -4.116 -1.556 -25.783 1.00 92.00 182 ASP A O 1
ATOM 1481 N N . ASP A 1 183 ? -3.527 -3.542 -26.704 1.00 95.06 183 ASP A N 1
ATOM 1482 C CA . ASP A 1 183 ? -4.762 -4.282 -26.422 1.00 95.06 183 ASP A CA 1
ATOM 1483 C C . ASP A 1 183 ? -4.950 -4.553 -24.919 1.00 95.06 183 ASP A C 1
ATOM 1485 O O . ASP A 1 183 ? -5.931 -4.108 -24.321 1.00 95.06 183 ASP A O 1
ATOM 1489 N N . ASP A 1 184 ? -3.964 -5.180 -24.265 1.00 93.25 184 ASP A N 1
ATOM 1490 C CA . ASP A 1 184 ? -3.990 -5.438 -22.821 1.00 93.25 184 ASP A CA 1
ATOM 1491 C C . ASP A 1 184 ? -2.680 -5.032 -22.148 1.00 93.25 184 ASP A C 1
ATOM 1493 O O . ASP A 1 184 ? -1.830 -5.841 -21.770 1.00 93.25 184 ASP A O 1
ATOM 1497 N N . LYS A 1 185 ? -2.536 -3.726 -21.927 1.00 92.19 185 LYS A N 1
ATOM 1498 C CA . LYS A 1 185 ? -1.355 -3.160 -21.267 1.00 92.19 185 LYS A CA 1
ATOM 1499 C C . LYS A 1 185 ? -1.120 -3.720 -19.862 1.00 92.19 185 LYS A C 1
ATOM 1501 O O . LYS A 1 185 ? 0.027 -3.741 -19.417 1.00 92.19 185 LYS A O 1
ATOM 1506 N N . PHE A 1 186 ? -2.172 -4.091 -19.128 1.00 92.50 186 PHE A N 1
ATOM 1507 C CA . PHE A 1 186 ? -2.026 -4.506 -17.733 1.00 92.50 186 PHE A CA 1
ATOM 1508 C C . PHE A 1 186 ? -1.434 -5.915 -17.623 1.00 92.50 186 PHE A C 1
ATOM 1510 O O . PHE A 1 186 ? -0.525 -6.127 -16.814 1.00 92.50 186 PHE A O 1
ATOM 1517 N N . ASN A 1 187 ? -1.923 -6.854 -18.440 1.00 95.31 187 ASN A N 1
ATOM 1518 C CA . ASN A 1 187 ? -1.469 -8.244 -18.409 1.00 95.31 187 ASN A CA 1
ATOM 1519 C C . ASN A 1 187 ? -0.356 -8.553 -19.425 1.00 95.31 187 ASN A C 1
ATOM 1521 O O . ASN A 1 187 ? 0.337 -9.553 -19.237 1.00 95.31 187 ASN A O 1
ATOM 1525 N N . TYR A 1 188 ? -0.135 -7.717 -20.449 1.00 95.75 188 TYR A N 1
ATOM 1526 C CA . TYR A 1 188 ? 0.988 -7.891 -21.374 1.00 95.75 188 TYR A CA 1
ATOM 1527 C C . TYR A 1 188 ? 2.315 -7.921 -20.612 1.00 95.75 188 TYR A C 1
ATOM 1529 O O . TYR A 1 188 ? 2.646 -6.997 -19.862 1.00 95.75 188 TYR A O 1
ATOM 1537 N N . ARG A 1 189 ? 3.089 -8.983 -20.838 1.00 96.12 189 ARG A N 1
ATOM 1538 C CA . ARG A 1 189 ? 4.399 -9.198 -20.230 1.00 96.12 189 ARG A CA 1
ATOM 1539 C C . ARG A 1 189 ? 5.479 -9.025 -21.284 1.00 96.12 189 ARG A C 1
ATOM 1541 O O . ARG A 1 189 ? 5.479 -9.741 -22.282 1.00 96.12 189 ARG A O 1
ATOM 1548 N N . TYR A 1 190 ? 6.428 -8.123 -21.040 1.00 94.50 190 TYR A N 1
ATOM 1549 C CA . TYR A 1 190 ? 7.595 -8.008 -21.911 1.00 94.50 190 TYR A CA 1
ATOM 1550 C C . TYR A 1 190 ? 8.389 -9.319 -21.942 1.00 94.50 190 TYR A C 1
ATOM 1552 O O . TYR A 1 190 ? 8.556 -9.987 -20.917 1.00 94.50 190 TYR A O 1
ATOM 1560 N N . ARG A 1 191 ? 8.925 -9.681 -23.113 1.00 93.12 191 ARG A N 1
ATOM 1561 C CA . ARG A 1 191 ? 9.804 -10.851 -23.248 1.00 93.12 191 ARG A CA 1
ATOM 1562 C C . ARG A 1 191 ? 11.053 -10.650 -22.392 1.00 93.12 191 ARG A C 1
ATOM 1564 O O . ARG A 1 191 ? 11.781 -9.677 -22.581 1.00 93.12 191 ARG A O 1
ATOM 1571 N N . GLY A 1 192 ? 11.285 -11.561 -21.450 1.00 94.12 192 GLY A N 1
ATOM 1572 C CA . GLY A 1 192 ? 12.375 -11.442 -20.477 1.00 94.12 192 GLY A CA 1
ATOM 1573 C C . GLY A 1 192 ? 12.185 -10.329 -19.439 1.00 94.12 192 GLY A C 1
ATOM 1574 O O . GLY A 1 192 ? 13.148 -9.994 -18.765 1.00 94.12 192 GLY A O 1
ATOM 1575 N N . GLY A 1 193 ? 10.980 -9.760 -19.320 1.00 94.56 193 GLY A N 1
ATOM 1576 C CA . GLY A 1 193 ? 10.666 -8.677 -18.390 1.00 94.56 193 GLY A CA 1
ATOM 1577 C C . GLY A 1 193 ? 9.368 -8.910 -17.611 1.00 94.56 193 GLY A C 1
ATOM 1578 O O . GLY A 1 193 ? 8.968 -10.042 -17.316 1.00 94.56 193 GLY A O 1
ATOM 1579 N N . GLU A 1 194 ? 8.701 -7.810 -17.271 1.00 95.69 194 GLU A N 1
ATOM 1580 C CA . GLU A 1 194 ? 7.523 -7.765 -16.404 1.00 95.69 194 GLU A CA 1
ATOM 1581 C C . GLU A 1 194 ? 6.265 -7.282 -17.143 1.00 95.69 194 GLU A C 1
ATOM 1583 O O . GLU A 1 194 ? 6.316 -6.576 -18.149 1.00 95.69 194 GLU A O 1
ATOM 1588 N N . SER A 1 195 ? 5.105 -7.639 -16.603 1.00 95.94 195 SER A N 1
ATOM 1589 C CA . SER A 1 195 ? 3.820 -6.975 -16.833 1.00 95.94 195 SER A CA 1
ATOM 1590 C C . SER A 1 195 ? 3.500 -6.019 -15.679 1.00 95.94 195 SER A C 1
ATOM 1592 O O . SER A 1 195 ? 4.111 -6.082 -14.608 1.00 95.94 195 SER A O 1
ATOM 1594 N N . TYR A 1 196 ? 2.490 -5.157 -15.831 1.00 93.25 196 TYR A N 1
ATOM 1595 C CA . TYR A 1 196 ? 2.011 -4.359 -14.693 1.00 93.25 196 TYR A CA 1
ATOM 1596 C C . TYR A 1 196 ? 1.427 -5.234 -13.578 1.00 93.25 196 TYR A C 1
ATOM 1598 O O . TYR A 1 196 ? 1.560 -4.882 -12.407 1.00 93.25 196 TYR A O 1
ATOM 1606 N N . ARG A 1 197 ? 0.842 -6.390 -13.915 1.00 95.19 197 ARG A N 1
ATOM 1607 C CA . ARG A 1 197 ? 0.424 -7.391 -12.926 1.00 95.19 197 ARG A CA 1
ATOM 1608 C C . ARG A 1 197 ? 1.601 -7.875 -12.075 1.00 95.19 197 ARG A C 1
ATOM 1610 O O . ARG A 1 197 ? 1.462 -7.947 -10.858 1.00 95.19 197 ARG A O 1
ATOM 1617 N N . ASP A 1 198 ? 2.754 -8.159 -12.678 1.00 96.19 198 ASP A N 1
ATOM 1618 C CA . ASP A 1 198 ? 3.948 -8.579 -11.926 1.00 96.19 198 ASP A CA 1
ATOM 1619 C C . ASP A 1 198 ? 4.460 -7.470 -11.011 1.00 96.19 198 ASP A C 1
ATOM 1621 O O . ASP A 1 198 ? 4.819 -7.727 -9.862 1.00 96.19 198 ASP A O 1
ATOM 1625 N N . VAL A 1 199 ? 4.418 -6.221 -11.487 1.00 93.69 199 VAL A N 1
ATOM 1626 C CA . VAL A 1 199 ? 4.768 -5.054 -10.673 1.00 93.69 199 VAL A CA 1
ATOM 1627 C C . VAL A 1 199 ? 3.844 -4.932 -9.458 1.00 93.69 199 VAL A C 1
ATOM 1629 O O . VAL A 1 199 ? 4.333 -4.690 -8.358 1.00 93.69 199 VAL A O 1
ATOM 1632 N N . VAL A 1 200 ? 2.532 -5.137 -9.618 1.00 92.75 200 VAL A N 1
ATOM 1633 C CA . VAL A 1 200 ? 1.581 -5.146 -8.490 1.00 92.75 200 VAL A CA 1
ATOM 1634 C C . VAL A 1 200 ? 1.952 -6.230 -7.478 1.00 92.75 200 VAL A C 1
ATOM 1636 O O . VAL A 1 200 ? 2.030 -5.943 -6.285 1.00 92.75 200 VAL A O 1
ATOM 1639 N N . VAL A 1 201 ? 2.243 -7.447 -7.945 1.00 93.12 201 VAL A N 1
ATOM 1640 C CA . VAL A 1 201 ? 2.635 -8.562 -7.070 1.00 93.12 201 VAL A CA 1
ATOM 1641 C C . VAL A 1 201 ? 3.945 -8.258 -6.335 1.00 93.12 201 VAL A C 1
ATOM 1643 O O . VAL A 1 201 ? 4.021 -8.455 -5.125 1.00 93.12 201 VAL A O 1
ATOM 1646 N N . ARG A 1 202 ? 4.972 -7.711 -7.003 1.00 95.19 202 ARG A N 1
ATOM 1647 C CA . ARG A 1 202 ? 6.246 -7.404 -6.322 1.00 95.19 202 ARG A CA 1
ATOM 1648 C C . ARG A 1 202 ? 6.162 -6.215 -5.370 1.00 95.19 202 ARG A C 1
ATOM 1650 O O . ARG A 1 202 ? 7.009 -6.108 -4.483 1.00 95.19 202 ARG A O 1
ATOM 1657 N N . LEU A 1 203 ? 5.194 -5.317 -5.565 1.00 92.75 203 LEU A N 1
ATOM 1658 C CA . LEU A 1 203 ? 4.931 -4.187 -4.672 1.00 92.75 203 LEU A CA 1
ATOM 1659 C C . LEU A 1 203 ? 4.120 -4.585 -3.438 1.00 92.75 203 LEU A C 1
ATOM 1661 O O . LEU A 1 203 ? 4.083 -3.815 -2.484 1.00 92.75 203 LEU A O 1
ATOM 1665 N N . GLU A 1 204 ? 3.517 -5.773 -3.403 1.00 90.31 204 GLU A N 1
ATOM 1666 C CA . GLU A 1 204 ? 2.707 -6.215 -2.267 1.00 90.31 204 GLU A CA 1
ATOM 1667 C C . GLU A 1 204 ? 3.465 -6.158 -0.920 1.00 90.31 204 GLU A C 1
ATOM 1669 O O . GLU A 1 204 ? 2.932 -5.563 0.019 1.00 90.31 204 GLU A O 1
ATOM 1674 N N . PRO A 1 205 ? 4.724 -6.637 -0.794 1.00 89.94 205 PRO A N 1
ATOM 1675 C CA . PRO A 1 205 ? 5.492 -6.491 0.446 1.00 89.94 205 PRO A CA 1
ATOM 1676 C C . PRO A 1 205 ? 5.813 -5.032 0.794 1.00 89.94 205 PRO A C 1
ATOM 1678 O O . PRO A 1 205 ? 5.864 -4.678 1.967 1.00 89.94 205 PRO A O 1
ATOM 1681 N N . VAL A 1 206 ? 6.001 -4.178 -0.218 1.00 90.44 206 VAL A N 1
ATOM 1682 C CA . VAL A 1 206 ? 6.257 -2.744 -0.022 1.00 90.44 206 VAL A CA 1
ATOM 1683 C C . VAL A 1 206 ? 5.020 -2.081 0.570 1.00 90.44 206 VAL A C 1
ATOM 1685 O O . VAL A 1 206 ? 5.141 -1.347 1.539 1.00 90.44 206 VAL A O 1
ATOM 1688 N N . ILE A 1 207 ? 3.829 -2.373 0.037 1.00 88.31 207 ILE A N 1
ATOM 1689 C CA . ILE A 1 207 ? 2.560 -1.846 0.557 1.00 88.31 207 ILE A CA 1
ATOM 1690 C C . ILE A 1 207 ? 2.348 -2.292 2.007 1.00 88.31 207 ILE A C 1
ATOM 1692 O O . ILE A 1 207 ? 1.974 -1.469 2.835 1.00 88.31 207 ILE A O 1
ATOM 1696 N N . MET A 1 208 ? 2.640 -3.555 2.339 1.00 86.88 208 MET A N 1
ATOM 1697 C CA . MET A 1 208 ? 2.568 -4.028 3.729 1.00 86.88 208 MET A CA 1
ATOM 1698 C C . MET A 1 208 ? 3.493 -3.239 4.652 1.00 86.88 208 MET A C 1
ATOM 1700 O O . MET A 1 208 ? 3.080 -2.842 5.736 1.00 86.88 208 MET A O 1
ATOM 1704 N N . GLU A 1 209 ? 4.725 -2.977 4.225 1.00 87.19 209 GLU A N 1
ATOM 1705 C CA . GLU A 1 209 ? 5.665 -2.217 5.042 1.00 87.19 209 GLU A CA 1
ATOM 1706 C C . GLU A 1 209 ? 5.274 -0.728 5.140 1.00 87.19 209 GLU A C 1
ATOM 1708 O O . GLU A 1 209 ? 5.445 -0.121 6.193 1.00 87.19 209 GLU A O 1
ATOM 1713 N N . LEU A 1 210 ? 4.679 -0.143 4.089 1.00 85.44 210 LEU A N 1
ATOM 1714 C CA . LEU A 1 210 ? 4.136 1.227 4.122 1.00 85.44 210 LEU A CA 1
ATOM 1715 C C . LEU A 1 210 ? 3.007 1.389 5.143 1.00 85.44 210 LEU A C 1
ATOM 1717 O O . LEU A 1 210 ? 2.793 2.491 5.649 1.00 85.44 210 LEU A O 1
ATOM 1721 N N . GLU A 1 211 ? 2.267 0.315 5.422 1.00 81.88 211 GLU A N 1
ATOM 1722 C CA . GLU A 1 211 ? 1.243 0.308 6.466 1.00 81.88 211 GLU A CA 1
ATOM 1723 C C . GLU A 1 211 ? 1.830 0.223 7.875 1.00 81.88 211 GLU A C 1
ATOM 1725 O O . GLU A 1 211 ? 1.202 0.722 8.802 1.00 81.88 211 GLU A O 1
ATOM 1730 N N . ARG A 1 212 ? 3.033 -0.347 8.036 1.00 81.19 212 ARG A N 1
ATOM 1731 C CA . ARG A 1 212 ? 3.687 -0.564 9.340 1.00 81.19 212 ARG A CA 1
ATOM 1732 C C . ARG A 1 212 ? 4.554 0.598 9.821 1.00 81.19 212 ARG A C 1
ATOM 1734 O O . ARG A 1 212 ? 4.889 0.651 11.001 1.00 81.19 212 ARG A O 1
ATOM 1741 N N . GLN A 1 213 ? 4.987 1.464 8.915 1.00 78.88 213 GLN A N 1
ATOM 1742 C CA . GLN A 1 213 ? 5.972 2.511 9.187 1.00 78.88 213 GLN A CA 1
ATOM 1743 C C . GLN A 1 213 ? 5.295 3.881 9.352 1.00 78.88 213 GLN A C 1
ATOM 1745 O O . GLN A 1 213 ? 4.176 4.093 8.888 1.00 78.88 213 GLN A O 1
ATOM 1750 N N . GLU A 1 214 ? 5.974 4.816 10.024 1.00 81.44 214 GLU A N 1
ATOM 1751 C CA . GLU A 1 214 ? 5.467 6.176 10.259 1.00 81.44 214 GLU A CA 1
ATOM 1752 C C . GLU A 1 214 ? 5.626 7.067 9.011 1.00 81.44 214 GLU A C 1
ATOM 1754 O O . GLU A 1 214 ? 5.000 6.829 7.978 1.00 81.44 214 GLU A O 1
ATOM 1759 N N . ASN A 1 215 ? 6.446 8.120 9.071 1.00 82.81 215 ASN A N 1
ATOM 1760 C CA . ASN A 1 215 ? 6.638 9.012 7.934 1.00 82.81 215 ASN A CA 1
ATOM 1761 C C . ASN A 1 215 ? 7.633 8.400 6.950 1.00 82.81 215 ASN A C 1
ATOM 1763 O O . ASN A 1 215 ? 8.749 8.006 7.315 1.00 82.81 215 ASN A O 1
ATOM 1767 N N . ILE A 1 216 ? 7.245 8.365 5.674 1.00 85.94 216 ILE A N 1
ATOM 1768 C CA . ILE A 1 216 ? 8.036 7.739 4.615 1.00 85.94 216 ILE A CA 1
ATOM 1769 C C . ILE A 1 216 ? 8.085 8.658 3.398 1.00 85.94 216 ILE A C 1
ATOM 1771 O O . ILE A 1 216 ? 7.067 9.137 2.895 1.00 85.94 216 ILE A O 1
ATOM 1775 N N . LEU A 1 217 ? 9.287 8.853 2.868 1.00 85.44 217 LEU A N 1
ATOM 1776 C CA . LEU A 1 217 ? 9.500 9.439 1.551 1.00 85.44 217 LEU A CA 1
ATOM 1777 C C . LEU A 1 217 ? 9.894 8.340 0.572 1.00 85.44 217 LEU A C 1
ATOM 1779 O O . LEU A 1 217 ? 10.949 7.735 0.732 1.00 85.44 217 LEU A O 1
ATOM 1783 N N . ILE A 1 218 ? 9.119 8.144 -0.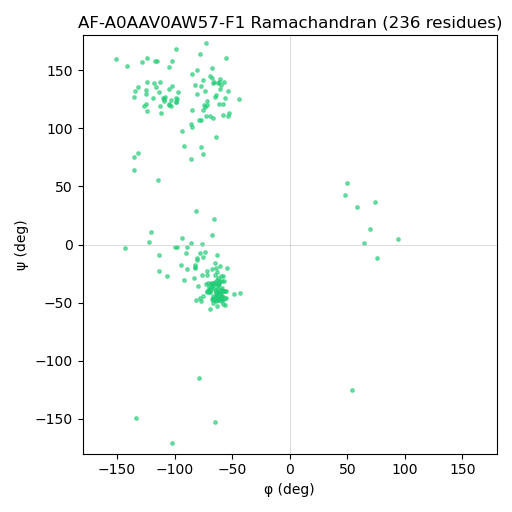493 1.00 87.31 218 ILE A N 1
ATOM 1784 C CA . ILE A 1 218 ? 9.470 7.202 -1.557 1.00 87.31 218 ILE A CA 1
ATOM 1785 C C . ILE A 1 218 ? 9.995 7.956 -2.783 1.00 87.31 218 ILE A C 1
ATOM 1787 O O . ILE A 1 218 ? 9.296 8.750 -3.425 1.00 87.31 218 ILE A O 1
ATOM 1791 N N . VAL A 1 219 ? 11.245 7.665 -3.142 1.00 84.31 219 VAL A N 1
ATOM 1792 C CA . VAL A 1 219 ? 11.918 8.190 -4.332 1.00 84.31 219 VAL A CA 1
ATOM 1793 C C . VAL A 1 219 ? 11.746 7.199 -5.484 1.00 84.31 219 VAL A C 1
ATOM 1795 O O . VAL A 1 219 ? 12.472 6.211 -5.605 1.00 84.31 219 VAL A O 1
ATOM 1798 N N . CYS A 1 220 ? 10.762 7.482 -6.338 1.00 75.88 220 CYS A N 1
ATOM 1799 C CA . CYS A 1 220 ? 10.318 6.600 -7.417 1.00 75.88 220 CYS A CA 1
ATOM 1800 C C . CYS A 1 220 ? 10.832 7.030 -8.804 1.00 75.88 220 CYS A C 1
ATOM 1802 O O . CYS A 1 220 ? 11.692 7.896 -8.971 1.00 75.88 220 CYS A O 1
ATOM 1804 N N . HIS A 1 221 ? 10.305 6.380 -9.842 1.00 75.38 221 HIS A N 1
ATOM 1805 C CA . HIS A 1 221 ? 10.701 6.571 -11.232 1.00 75.38 221 HIS A CA 1
ATOM 1806 C C . HIS A 1 221 ? 9.693 7.372 -12.053 1.00 75.38 221 HIS A C 1
ATOM 1808 O O . HIS A 1 221 ? 8.485 7.325 -11.830 1.00 75.38 221 HIS A O 1
ATOM 1814 N N . GLN A 1 222 ? 10.192 8.056 -13.084 1.00 61.59 222 GLN A N 1
ATOM 1815 C CA . GLN A 1 222 ? 9.338 8.663 -14.096 1.00 61.59 222 GLN A CA 1
ATOM 1816 C C . GLN A 1 222 ? 8.769 7.578 -15.023 1.00 61.59 222 GLN A C 1
ATOM 1818 O O . GLN A 1 222 ? 9.514 6.912 -15.744 1.00 61.59 222 GLN A O 1
ATOM 1823 N N . VAL A 1 223 ? 7.443 7.452 -15.073 1.00 52.97 223 VAL A N 1
ATOM 1824 C CA . VAL A 1 223 ? 6.760 6.762 -16.174 1.00 52.97 223 VAL A CA 1
ATOM 1825 C C . VAL A 1 223 ? 6.585 7.783 -17.295 1.00 52.97 223 VAL A C 1
ATOM 1827 O O . VAL A 1 223 ? 5.731 8.666 -17.224 1.00 52.97 223 VAL A O 1
ATOM 1830 N N . LYS A 1 224 ? 7.446 7.731 -18.317 1.00 49.31 224 LYS A N 1
ATOM 1831 C CA . LYS A 1 224 ? 7.244 8.508 -19.547 1.00 49.31 224 LYS A CA 1
ATOM 1832 C C . LYS A 1 224 ? 6.174 7.809 -20.380 1.00 49.31 224 LYS A C 1
ATOM 1834 O O . LYS A 1 224 ? 6.483 7.028 -21.271 1.00 49.31 224 LYS A O 1
ATOM 1839 N N . GLU A 1 225 ? 4.913 8.084 -20.085 1.00 43.81 225 GLU A N 1
ATOM 1840 C CA . GLU A 1 225 ? 3.816 7.731 -20.980 1.00 43.81 225 GLU A CA 1
ATOM 1841 C C . GLU A 1 225 ? 3.538 8.919 -21.901 1.00 43.81 225 GLU A C 1
ATOM 1843 O O . GLU A 1 225 ? 2.710 9.780 -21.617 1.00 43.81 225 GLU A O 1
ATOM 1848 N N . LYS A 1 226 ? 4.292 9.016 -23.001 1.00 36.97 226 LYS A N 1
ATOM 1849 C CA . LYS A 1 226 ? 3.985 9.968 -24.072 1.00 36.97 226 LYS A CA 1
ATOM 1850 C C . LYS A 1 226 ? 2.980 9.329 -25.031 1.00 36.97 226 LYS A C 1
ATOM 1852 O O . LYS A 1 226 ? 3.328 8.969 -26.147 1.00 36.97 226 LYS A O 1
ATOM 1857 N N . ARG A 1 227 ? 1.715 9.200 -24.620 1.00 42.66 227 ARG A N 1
ATOM 1858 C CA . ARG A 1 227 ? 0.630 8.995 -25.592 1.00 42.66 227 ARG A CA 1
ATOM 1859 C C . ARG A 1 227 ? 0.331 10.370 -26.194 1.00 42.66 227 ARG A C 1
ATOM 1861 O O . ARG A 1 227 ? -0.215 11.233 -25.508 1.00 42.66 227 ARG A O 1
ATOM 1868 N N . LYS A 1 228 ? 0.725 10.610 -27.453 1.00 37.69 228 LYS A N 1
ATOM 1869 C CA . LYS A 1 228 ? 0.156 11.715 -28.245 1.00 37.69 228 LYS A CA 1
ATOM 1870 C C . LYS A 1 228 ? -1.358 11.504 -28.183 1.00 37.69 228 LYS A C 1
ATOM 1872 O O . LYS A 1 228 ? -1.841 10.500 -28.702 1.00 37.69 228 LYS A O 1
ATOM 1877 N N . ARG A 1 229 ? -2.097 12.371 -27.478 1.00 33.78 229 ARG A N 1
ATOM 1878 C CA . ARG A 1 229 ? -3.565 12.340 -27.508 1.00 33.78 229 ARG A CA 1
ATOM 1879 C C . ARG A 1 229 ? -3.955 12.390 -28.984 1.00 33.78 229 ARG A C 1
ATOM 1881 O O . ARG A 1 229 ? -3.669 13.387 -29.642 1.00 33.78 229 ARG A O 1
ATOM 1888 N N . ARG A 1 230 ? -4.541 11.313 -29.520 1.00 36.75 230 ARG A N 1
ATOM 1889 C CA . ARG A 1 230 ? -5.250 11.390 -30.800 1.00 36.75 230 ARG A CA 1
ATOM 1890 C C . ARG A 1 230 ? -6.335 12.440 -30.592 1.00 36.75 230 ARG A C 1
ATOM 1892 O O . ARG A 1 230 ? -7.225 12.242 -29.770 1.00 36.75 230 ARG A O 1
ATOM 1899 N N . SER A 1 231 ? -6.201 13.582 -31.256 1.00 37.47 231 SER A N 1
ATOM 1900 C CA . SER A 1 231 ? -7.233 14.606 -31.317 1.00 37.47 231 SER A CA 1
ATOM 1901 C C . SER A 1 231 ? -8.435 14.015 -32.047 1.00 37.47 231 SER A C 1
ATOM 1903 O O . SER A 1 231 ? -8.507 14.041 -33.272 1.00 37.47 231 SER A O 1
ATOM 1905 N N . THR A 1 232 ? -9.376 13.440 -31.308 1.00 40.38 232 THR A N 1
ATOM 1906 C CA . THR A 1 232 ? -10.731 13.213 -31.808 1.00 40.38 232 THR A CA 1
ATOM 1907 C C . THR A 1 232 ? -11.453 14.555 -31.804 1.00 40.38 232 THR A C 1
ATOM 1909 O O . THR A 1 232 ? -12.223 14.848 -30.894 1.00 40.38 232 THR A O 1
ATOM 1912 N N . LEU A 1 233 ? -11.161 15.389 -32.801 1.00 36.78 233 LEU A N 1
ATOM 1913 C CA . LEU A 1 233 ? -12.110 16.398 -33.252 1.00 36.78 233 LEU A CA 1
ATOM 1914 C C . LEU A 1 233 ? -13.140 15.641 -34.091 1.00 36.78 233 LEU A C 1
ATOM 1916 O O . LEU A 1 233 ? -12.825 15.132 -35.165 1.00 36.78 233 LEU A O 1
ATOM 1920 N N . ARG A 1 234 ? -14.347 15.479 -33.543 1.00 34.94 234 ARG A N 1
ATOM 1921 C CA . ARG A 1 234 ? -15.519 15.130 -34.349 1.00 34.94 234 ARG A CA 1
ATOM 1922 C C . ARG A 1 234 ? -15.804 16.330 -35.265 1.00 34.94 234 ARG A C 1
ATOM 1924 O O . ARG A 1 234 ? -15.679 17.453 -34.779 1.00 34.94 234 ARG A O 1
ATOM 1931 N N . PRO A 1 235 ? -16.164 16.135 -36.542 1.00 38.69 235 PRO A N 1
ATOM 1932 C CA . PRO A 1 235 ? -16.693 17.232 -37.338 1.00 38.69 235 PRO A CA 1
ATOM 1933 C C . PRO A 1 235 ? -18.029 17.662 -36.720 1.00 38.69 235 PRO A C 1
ATOM 1935 O O . PRO A 1 235 ? -18.893 16.822 -36.463 1.00 38.69 235 PRO A O 1
ATOM 1938 N N . GLU A 1 236 ? -18.170 18.951 -36.424 1.00 36.62 236 GLU A N 1
ATOM 1939 C CA . GLU A 1 236 ? -19.461 19.537 -36.079 1.00 36.62 236 GLU A CA 1
ATOM 1940 C C . GLU A 1 236 ? -20.348 19.489 -37.327 1.00 36.62 236 GLU A C 1
ATOM 1942 O O . GLU A 1 236 ? -20.109 20.180 -38.312 1.00 36.62 236 GLU A O 1
ATOM 1947 N N . THR A 1 237 ? -21.350 18.616 -37.303 1.00 43.56 237 THR A N 1
ATOM 1948 C CA . THR A 1 237 ? -22.570 18.781 -38.094 1.00 43.56 237 THR A CA 1
ATOM 1949 C C . THR A 1 237 ? -23.388 19.902 -37.467 1.00 43.56 237 THR A C 1
ATOM 1951 O O . THR A 1 237 ? -23.915 19.679 -36.378 1.00 43.56 237 THR A O 1
ATOM 1954 N N . VAL A 1 238 ? -23.497 21.044 -38.154 1.00 41.16 238 VAL A N 1
ATOM 1955 C CA . VAL A 1 238 ? -24.758 21.689 -38.582 1.00 41.16 238 VAL A CA 1
ATOM 1956 C C . VAL A 1 238 ? -24.476 22.443 -39.878 1.00 41.16 238 VAL A C 1
ATOM 1958 O O . VAL A 1 238 ? -23.506 23.230 -39.893 1.00 41.16 238 VAL A O 1
#

Nearest PDB structures (foldseek):
  5ajy-assembly1_A  TM=8.620E-01  e=2.897E-21  Homo sapiens
  4d4k-assembly1_A  TM=8.608E-01  e=3.745E-21  Homo sapiens
  5ajz-assembly1_A-2  TM=8.644E-01  e=5.869E-21  Homo sapiens
  3qpv-assembly1_A-2  TM=8.746E-01  e=2.919E-20  Homo sapiens
  6iby-assembly1_A  TM=8.593E-01  e=1.747E-20  Homo sapiens

Secondary structure (DSSP, 8-state):
-PPPPTT-HHHHHHHHHHHHHHHHHTT-GGGTT--HHHHHHHHHHHHHHHHHH------TTS-EEEEEGGGTEEEEE---SHHHHHHHHHHHT---S---EEEESSHHHHHHHHHHHHHHHS-S--EEEEE-SSHHHHHHHHTSSS-EEE-GGGS----GGGTT--HHHHHHH-HHHHHHHHH-TTT---TTS--HHHHHHHHHHHHHHHHH-SEEEEE-------------------

InterPro domains:
  IPR003094 Fructose-2,6-bisphosphatase [PTHR10606] (104-223)
  IPR013078 Histidin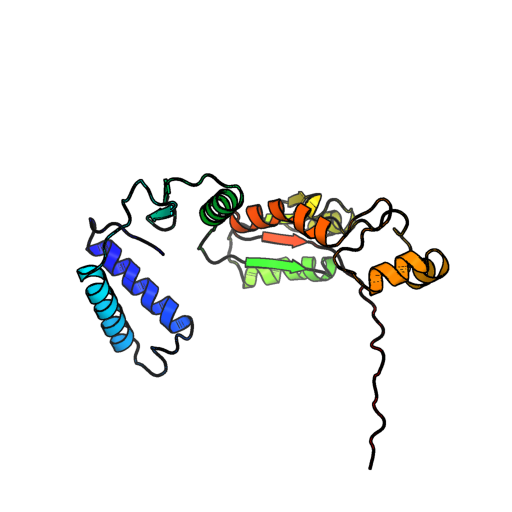e phosphatase superfamily, clade-1 [PF00300] (104-222)
  IPR013079 6-phosphofructo-2-kinase [PF01591] (23-98)
  IPR027417 P-loop containing nucleoside triphosphate hydrolase [G3DSA:3.40.50.300] (17-96)
  IPR027417 P-loop containing nucleoside triphosphate hydrolase [SSF52540] (5-98)
  IPR029033 Histidine phosphatase superfamily [G3DSA:3.40.50.1240] (97-223)
  IPR029033 Histidine phosphatase superfamily [SSF53254] (104-222)

pLDDT: mean 78.75, std 17.5, range [25.42, 96.19]

Mean predicted aligned error: 11.68 Å

Foldseek 3Di:
DEDDDPPDVVVVLVVLLVVLVVCVVVVPPVCPPHDSVVSSVVSVVVVVVCVVVDDDDDDLVDFDWDAYRQLPDIDGHPPDDDVSVVVNLLSNLADPDDAAEAEDAPLQVCVVCVVVVCVVVPPPDAEEEEEEPDPVRCVSCVPHPHHYDYDVLQDPWFLAVCPPHDLVRCCVVPVPLNVVCVVPQQCRAHDRTGGVVVSVVSCVVVVSVVRNDHYYYYYHYDDPPPDPPPPPPDPDDD